Protein AF-A0A1G5T344-F1 (afdb_monomer)

Secondary structure (DSSP, 8-state):
-------------SHHHHHHHHHHHHHHHHHHHTT------PPP----EEESEEEEEEEETTEEEE---SSSB-EEE-TT--EE-PPSEEE-S----GGGTTSTT-STTTTHHHHHHHHHHHHHHHHT-TTTTSS-HHHHHHHHHHHHHHHHHTTSS---HHHHHHHHHHHTSHHHHHHHSPPP-TTTTPPP-HHHHHHHTTTS-EEEEEETTS-----

Radius of gyration: 28.8 Å; Cα contacts (8 Å, |Δi|>4): 297; chains: 1; bounding box: 73×103×42 Å

pLDDT: mean 79.26, std 18.64, range [38.25, 97.81]

Mean predicted aligned error: 12.67 Å

Solvent-accessible surface area (backbone atoms only — not comparable to full-atom values): 12855 Å² total; per-residue (Å²): 135,87,87,85,90,86,85,88,87,79,94,86,76,78,75,72,53,61,64,53,52,56,56,54,53,55,57,55,56,59,60,62,62,72,70,66,62,86,75,71,75,54,70,71,60,91,24,41,48,75,38,32,24,51,36,39,36,72,75,51,90,74,32,29,35,41,44,56,42,94,88,41,38,38,32,41,31,45,80,85,70,50,76,46,66,57,69,53,29,69,44,58,52,34,94,55,58,74,91,49,41,85,42,84,68,36,42,40,60,57,50,44,71,27,28,51,52,36,52,38,52,44,45,31,41,39,59,65,39,90,72,30,84,78,55,50,74,68,48,44,24,50,48,31,35,28,40,45,24,29,37,31,74,68,39,71,36,78,85,50,36,62,47,44,50,51,53,30,52,56,51,64,32,73,68,42,48,52,59,50,75,35,74,71,48,101,74,55,81,49,64,62,62,61,72,63,57,55,69,54,52,83,84,49,74,72,73,45,78,47,58,56,87,53,92,56,80,74,126

Sequence (219 aa):
MTKCQSPRAPERGRQSDLARFLRRSVAVSLSAAALAGCATLAQPGPGGRLKGKLIVQWVGENRFAYLPDPKDPLTFVTTDNRAIIPQPMYTDGGSIPPILQPIPGFSPWGYGPAYIVHDWLFEQHRCGYPDADQISFDDSARILGEVIDTLMREGMVPQNPQARGLIEAGVRTSFARRLWDAAPTGTNCQTPAVAGLRKAAPEGPTVVQIDFSRPRRFR

Foldseek 3Di:
DDDDDDDDDDDDDDPPVVVVVVVVVVVVVVVVVVPPDPPPQQDQDPFWDWAFKWFWADDDDLKIKTDADPVGGIWTQGPVRDIQGAHIFMGSQDPAPPVCCVPQCRDSCLLRSLSSSLVSLLLCLQVVPPPNVVADLLNSLVNSLSSVSVCCVLQVHPDDSPSSVVSSVVCVDPVVVCSSPDHDDPRRPDGPPNVVRVVVPPDHDRPDMDGPVDRDNDD

Nearest PDB structures (foldseek):
  3t6j-assembly1_A  TM=3.300E-01  e=4.386E+00  Homo sapiens
  3n6r-assembly1_E  TM=3.262E-01  e=9.878E+00  Ruegeria pomeroyi

Structure (mmCIF, N/CA/C/O backbone):
data_AF-A0A1G5T344-F1
#
_entry.id   AF-A0A1G5T344-F1
#
loop_
_atom_site.group_PDB
_atom_site.id
_at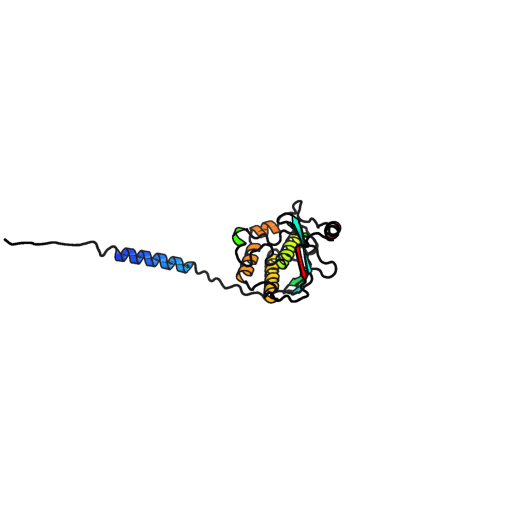om_site.type_symbol
_atom_site.label_atom_id
_atom_site.label_alt_id
_atom_site.label_comp_id
_atom_site.label_asym_id
_atom_site.label_entity_id
_atom_site.label_seq_id
_atom_site.pdbx_PDB_ins_code
_atom_site.Cartn_x
_atom_site.Cartn_y
_atom_site.Cartn_z
_atom_site.occupancy
_atom_site.B_iso_or_equiv
_atom_site.auth_seq_id
_atom_site.auth_comp_id
_atom_site.auth_asym_id
_atom_site.auth_atom_id
_atom_site.pdbx_PDB_model_num
ATOM 1 N N . MET A 1 1 ? -44.382 88.655 20.426 1.00 38.25 1 MET A N 1
ATOM 2 C CA . MET A 1 1 ? -45.045 87.509 21.082 1.00 38.25 1 MET A CA 1
ATOM 3 C C . MET A 1 1 ? -45.952 86.816 20.068 1.00 38.25 1 MET A C 1
ATOM 5 O O . MET A 1 1 ? -46.899 87.435 19.614 1.00 38.25 1 MET A O 1
ATOM 9 N N . THR A 1 2 ? -45.601 85.567 19.735 1.00 49.62 2 THR A N 1
ATOM 10 C CA . THR A 1 2 ? -46.456 84.434 19.298 1.00 49.62 2 THR A CA 1
ATOM 11 C C . THR A 1 2 ? -47.182 84.432 17.932 1.00 49.62 2 THR A C 1
ATOM 13 O O . THR A 1 2 ? -47.821 85.403 17.551 1.00 49.62 2 THR A O 1
ATOM 16 N N . LYS A 1 3 ? -47.179 83.220 17.325 1.00 39.94 3 LYS A N 1
ATOM 17 C CA . LYS A 1 3 ? -47.863 82.670 16.117 1.00 39.94 3 LYS A CA 1
ATOM 18 C C . LYS A 1 3 ? -47.141 82.868 14.769 1.00 39.94 3 LYS A C 1
ATOM 20 O O . LYS A 1 3 ? -46.623 83.939 14.518 1.00 39.94 3 LYS A O 1
ATOM 25 N N . CYS A 1 4 ? -47.051 81.900 13.845 1.00 38.44 4 CYS A N 1
ATOM 26 C CA . CYS A 1 4 ? -47.688 80.584 13.662 1.00 38.44 4 CYS A CA 1
ATOM 27 C C . CYS A 1 4 ? -46.797 79.689 12.763 1.00 38.44 4 CYS A C 1
ATOM 29 O O . CYS A 1 4 ? -46.176 80.186 11.829 1.00 38.44 4 CYS A O 1
ATOM 31 N N . GLN A 1 5 ? -46.792 78.373 13.002 1.00 56.91 5 GLN A N 1
ATOM 32 C CA . GLN A 1 5 ? -46.343 77.336 12.055 1.00 56.91 5 GLN A CA 1
ATOM 33 C C . GLN A 1 5 ? -47.520 76.835 11.201 1.00 56.91 5 GLN A C 1
ATOM 35 O O . GLN A 1 5 ? -48.621 76.719 11.736 1.00 56.91 5 GLN A O 1
ATOM 40 N N . SER A 1 6 ? -47.261 76.457 9.938 1.00 55.94 6 SER A N 1
ATOM 41 C CA . SER A 1 6 ? -47.919 75.370 9.164 1.00 55.94 6 SER A CA 1
ATOM 42 C C . SER A 1 6 ? -47.292 75.272 7.748 1.00 55.94 6 SER A C 1
ATOM 44 O O . SER A 1 6 ? -46.780 76.293 7.292 1.00 55.94 6 SER A O 1
ATOM 46 N N . PRO A 1 7 ? -47.425 74.186 6.950 1.00 51.88 7 PRO A N 1
ATOM 47 C CA . PRO A 1 7 ? -47.303 72.744 7.218 1.00 51.88 7 PRO A CA 1
ATOM 48 C C . PRO A 1 7 ? -46.310 72.024 6.257 1.00 51.88 7 PRO A C 1
ATOM 50 O O . PRO A 1 7 ? -45.898 72.551 5.226 1.00 51.88 7 PRO A O 1
ATOM 53 N N . ARG A 1 8 ? -45.961 70.767 6.581 1.00 56.34 8 ARG A N 1
ATOM 54 C CA . ARG A 1 8 ? -45.285 69.791 5.692 1.00 56.34 8 ARG A CA 1
ATOM 55 C C . ARG A 1 8 ? -46.274 69.081 4.754 1.00 56.34 8 ARG A C 1
ATOM 57 O O . ARG A 1 8 ? -47.398 68.816 5.165 1.00 56.34 8 ARG A O 1
ATOM 64 N N . ALA A 1 9 ? -45.772 68.597 3.611 1.00 51.44 9 ALA A N 1
ATOM 65 C CA . ALA A 1 9 ? -46.174 67.338 2.954 1.00 51.44 9 ALA A CA 1
ATOM 66 C C . ALA A 1 9 ? -45.057 66.859 1.981 1.00 51.44 9 ALA A C 1
ATOM 68 O O . ALA A 1 9 ? -44.243 67.687 1.577 1.00 51.44 9 ALA A O 1
ATOM 69 N N . PRO A 1 10 ? -45.038 65.598 1.495 1.00 50.28 10 PRO A N 1
ATOM 70 C CA . PRO A 1 10 ? -44.996 64.341 2.251 1.00 50.28 10 PRO A CA 1
ATOM 71 C C . PRO A 1 10 ? -43.875 63.371 1.777 1.00 50.28 10 PRO A C 1
ATOM 73 O O . PRO A 1 10 ? -43.415 63.413 0.638 1.00 50.28 10 PRO A O 1
ATOM 76 N N . GLU A 1 11 ? -43.478 62.441 2.656 1.00 53.94 11 GLU A N 1
ATOM 77 C CA . GLU A 1 11 ? -42.574 61.312 2.375 1.00 53.94 11 GLU A CA 1
ATOM 78 C C . GLU A 1 11 ? -43.181 60.324 1.361 1.00 53.94 11 GLU A C 1
ATOM 80 O O . GLU A 1 11 ? -44.193 59.675 1.626 1.00 53.94 11 GLU A O 1
ATOM 85 N N . ARG A 1 12 ? -42.512 60.140 0.218 1.00 50.09 12 ARG A N 1
ATOM 86 C CA . ARG A 1 12 ? -42.819 59.115 -0.791 1.00 50.09 12 ARG A CA 1
ATOM 87 C C . ARG A 1 12 ? -41.534 58.368 -1.163 1.00 50.09 12 ARG A C 1
ATOM 89 O O . ARG A 1 12 ? -41.016 58.532 -2.257 1.00 50.09 12 ARG A O 1
ATOM 96 N N . GLY A 1 13 ? -40.973 57.599 -0.226 1.00 50.88 13 GLY A N 1
ATOM 97 C CA . GLY A 1 13 ? -39.694 56.903 -0.462 1.00 50.88 13 GLY A CA 1
ATOM 98 C C . GLY A 1 13 ? -39.529 55.522 0.173 1.00 50.88 13 GLY A C 1
ATOM 99 O O . GLY A 1 13 ? -38.625 54.796 -0.210 1.00 50.88 13 GLY A O 1
ATOM 100 N N . ARG A 1 14 ? -40.383 55.113 1.121 1.00 51.75 14 ARG A N 1
ATOM 101 C CA . ARG A 1 14 ? -40.045 53.992 2.022 1.00 51.75 14 ARG A CA 1
ATOM 102 C C . ARG A 1 14 ? -40.572 52.610 1.618 1.00 51.75 14 ARG A C 1
ATOM 104 O O . ARG A 1 14 ? -40.142 51.613 2.188 1.00 51.75 14 ARG A O 1
ATOM 111 N N . GLN A 1 15 ? -41.498 52.521 0.660 1.00 49.06 15 GLN A N 1
ATOM 112 C CA . GLN A 1 15 ? -42.166 51.249 0.329 1.00 49.06 15 GLN A CA 1
ATOM 113 C C . GLN A 1 15 ? -41.445 50.403 -0.741 1.00 49.06 15 GLN A C 1
ATOM 115 O O . GLN A 1 15 ? -41.650 49.194 -0.793 1.00 49.06 15 GLN A O 1
ATOM 120 N N . SER A 1 16 ? -40.576 50.985 -1.574 1.00 54.84 16 SER A N 1
ATOM 121 C CA . SER A 1 16 ? -39.947 50.289 -2.715 1.00 54.84 16 SER A CA 1
ATOM 122 C C . SER A 1 16 ? -38.682 49.493 -2.366 1.00 54.84 16 SER A C 1
ATOM 124 O O . SER A 1 16 ? -38.221 48.674 -3.171 1.00 54.84 16 SER A O 1
ATOM 126 N N . ASP A 1 17 ? -38.121 49.699 -1.175 1.00 54.91 17 ASP A N 1
ATOM 127 C CA . ASP A 1 17 ? -36.848 49.085 -0.788 1.00 54.91 17 ASP A CA 1
ATOM 128 C C . ASP A 1 17 ? -37.040 47.761 -0.045 1.00 54.91 17 ASP A C 1
ATOM 130 O O . ASP A 1 17 ? -36.351 46.786 -0.347 1.00 54.91 17 ASP A O 1
ATOM 134 N N . LEU A 1 18 ? -38.059 47.650 0.811 1.00 54.75 18 LEU A N 1
ATOM 135 C CA . LEU A 1 18 ? -38.388 46.410 1.531 1.00 54.75 18 LEU A CA 1
ATOM 136 C C . LEU A 1 18 ? -38.674 45.228 0.587 1.00 54.75 18 LEU A C 1
ATOM 138 O O . LEU A 1 18 ? -38.164 44.127 0.797 1.00 54.75 18 LEU A O 1
ATOM 142 N N . ALA A 1 19 ? -39.411 45.459 -0.503 1.00 50.59 19 ALA A N 1
ATOM 143 C CA . ALA A 1 19 ? -39.720 44.421 -1.490 1.00 50.59 19 ALA A CA 1
ATOM 144 C C . ALA A 1 19 ? -38.486 43.959 -2.295 1.00 50.59 19 ALA A C 1
ATOM 146 O O . ALA A 1 19 ? -38.407 42.799 -2.708 1.00 50.59 19 ALA A O 1
ATOM 147 N N . ARG A 1 20 ? -37.497 44.843 -2.498 1.00 52.97 20 ARG A N 1
ATOM 148 C CA . ARG A 1 20 ? -36.225 44.513 -3.166 1.00 52.97 20 ARG A CA 1
ATOM 149 C C . ARG A 1 20 ? -35.271 43.751 -2.249 1.00 52.97 20 ARG A C 1
ATOM 151 O O . ARG A 1 20 ? -34.606 42.829 -2.720 1.00 52.97 20 ARG A O 1
ATOM 158 N N . PHE A 1 21 ? -35.240 44.086 -0.958 1.00 51.59 21 PHE A N 1
ATOM 159 C CA . PHE A 1 21 ? -34.454 43.351 0.035 1.00 51.59 21 PHE A CA 1
ATOM 160 C C . PHE A 1 21 ? -34.981 41.925 0.237 1.00 51.59 21 PHE A C 1
ATOM 162 O O . PHE A 1 21 ? -34.201 40.979 0.167 1.00 51.59 21 PHE A O 1
ATOM 169 N N . LEU A 1 22 ? -36.300 41.743 0.363 1.00 50.41 22 LEU A N 1
ATOM 170 C CA . LEU A 1 22 ? -36.907 40.416 0.536 1.00 50.41 22 LEU A CA 1
ATOM 171 C C . LEU A 1 22 ? -36.661 39.479 -0.662 1.00 50.41 22 LEU A C 1
ATOM 173 O O . LEU A 1 22 ? -36.360 38.303 -0.468 1.00 50.41 22 LEU A O 1
ATOM 177 N N . ARG A 1 23 ? -36.705 39.989 -1.903 1.00 49.50 23 ARG A N 1
ATOM 178 C CA . ARG A 1 23 ? -36.426 39.185 -3.112 1.00 49.50 23 ARG A CA 1
ATOM 179 C C . ARG A 1 23 ? -34.960 38.760 -3.241 1.00 49.50 23 ARG A C 1
ATOM 181 O O . ARG A 1 23 ? -34.693 37.670 -3.739 1.00 49.50 23 ARG A O 1
ATOM 188 N N . ARG A 1 24 ? -34.012 39.592 -2.794 1.00 49.59 24 ARG A N 1
ATOM 189 C CA . ARG A 1 24 ? -32.579 39.248 -2.798 1.00 49.59 24 ARG A CA 1
ATOM 190 C C . ARG A 1 24 ? -32.231 38.221 -1.721 1.00 49.59 24 ARG A C 1
ATOM 192 O O . ARG A 1 24 ? -31.464 37.307 -2.002 1.00 49.59 24 ARG A O 1
ATOM 199 N N . SER A 1 25 ? -32.834 38.319 -0.537 1.00 48.19 25 SER A N 1
ATOM 200 C CA . SER A 1 25 ? -32.569 37.382 0.561 1.00 48.19 25 SER A CA 1
ATOM 201 C C . SER A 1 25 ? -33.043 35.956 0.258 1.00 48.19 25 SER A C 1
ATOM 203 O O . SER A 1 25 ? -32.322 35.006 0.542 1.00 48.19 25 SER A O 1
ATOM 205 N N . VAL A 1 26 ? -34.199 35.787 -0.396 1.00 51.72 26 VAL A N 1
ATOM 206 C CA . VAL A 1 26 ? -34.720 34.451 -0.754 1.00 51.72 26 VAL A CA 1
ATOM 207 C C . VAL A 1 26 ? -33.848 33.755 -1.811 1.00 51.72 26 VAL A C 1
ATOM 209 O O . VAL A 1 26 ? -33.613 32.552 -1.717 1.00 51.72 26 VAL A O 1
ATOM 212 N N . ALA A 1 27 ? -33.310 34.498 -2.783 1.00 50.06 27 ALA A N 1
ATOM 213 C CA . ALA A 1 27 ? -32.453 33.938 -3.834 1.00 50.06 27 ALA A CA 1
ATOM 214 C C . ALA A 1 27 ? -31.082 33.460 -3.309 1.00 50.06 27 ALA A C 1
ATOM 216 O O . ALA A 1 27 ? -30.546 32.455 -3.781 1.00 50.06 27 ALA A O 1
ATOM 217 N N . VAL A 1 28 ? -30.529 34.144 -2.301 1.00 52.66 28 VAL A N 1
ATOM 218 C CA . VAL A 1 28 ? -29.262 33.748 -1.662 1.00 52.66 28 VAL A CA 1
ATOM 219 C C . VAL A 1 28 ? -29.453 32.505 -0.785 1.00 52.66 28 VAL A C 1
ATOM 221 O O . VAL A 1 28 ? -28.625 31.597 -0.827 1.00 52.66 28 VAL A O 1
ATOM 224 N N . SER A 1 29 ? -30.571 32.398 -0.060 1.00 51.12 29 SER A N 1
ATOM 225 C CA . SER A 1 29 ? -30.859 31.223 0.774 1.00 51.12 29 SER A CA 1
ATOM 226 C C . SER A 1 29 ? -31.135 29.949 -0.037 1.00 51.12 29 SER A C 1
ATOM 228 O O . SER A 1 29 ? -30.737 28.869 0.391 1.00 51.12 29 SER A O 1
ATOM 230 N N . LEU A 1 30 ? -31.746 30.053 -1.224 1.00 47.47 30 LEU A N 1
ATOM 231 C CA . LEU A 1 30 ? -31.989 28.885 -2.085 1.00 47.47 30 LEU A CA 1
ATOM 232 C C . LEU A 1 30 ? -30.704 28.319 -2.717 1.00 47.47 30 LEU A C 1
ATOM 234 O O . LEU A 1 30 ? -30.618 27.120 -2.962 1.00 47.47 30 LEU A O 1
ATOM 238 N N . SER A 1 31 ? -29.692 29.161 -2.942 1.00 51.94 31 SER A N 1
ATOM 239 C CA . SER A 1 31 ? -28.422 28.740 -3.555 1.00 51.94 31 SER A CA 1
ATOM 240 C C . SER A 1 31 ? -27.502 28.014 -2.563 1.00 51.94 31 SER A C 1
ATOM 242 O O . SER A 1 31 ? -26.750 27.126 -2.955 1.00 51.94 31 SER A O 1
ATOM 244 N N . ALA A 1 32 ? -27.590 28.334 -1.267 1.00 52.34 32 ALA A N 1
ATOM 245 C CA . ALA A 1 32 ? -26.808 27.665 -0.224 1.00 52.34 32 ALA A CA 1
ATOM 246 C C . ALA A 1 32 ? -27.314 26.244 0.096 1.00 52.34 32 ALA A C 1
ATOM 248 O O . ALA A 1 32 ? -26.524 25.377 0.461 1.00 52.34 32 ALA A O 1
ATOM 249 N N . ALA A 1 33 ? -28.612 25.973 -0.087 1.00 53.66 33 ALA A N 1
ATOM 250 C CA . ALA A 1 33 ? -29.192 24.652 0.163 1.00 53.66 33 ALA A CA 1
ATOM 251 C C . ALA A 1 33 ? -28.842 23.610 -0.920 1.00 53.66 33 ALA A C 1
ATOM 253 O O . ALA A 1 33 ? -28.865 22.414 -0.645 1.00 53.66 33 ALA A O 1
ATOM 254 N N . ALA A 1 34 ? -28.471 24.041 -2.132 1.00 51.66 34 ALA A N 1
ATOM 255 C CA . ALA A 1 34 ? -28.134 23.140 -3.240 1.00 51.66 34 ALA A CA 1
ATOM 256 C C . ALA A 1 34 ? -26.722 22.521 -3.140 1.00 51.66 34 ALA A C 1
ATOM 258 O O . ALA A 1 34 ? -26.413 21.581 -3.867 1.00 51.66 34 ALA A O 1
ATOM 259 N N . LEU A 1 35 ? -25.870 23.020 -2.235 1.00 53.09 35 LEU A N 1
ATOM 260 C CA . LEU A 1 35 ? -24.534 22.470 -1.961 1.00 53.09 35 LEU A CA 1
ATOM 261 C C . LEU A 1 35 ? -24.511 21.484 -0.784 1.00 53.09 35 LEU A C 1
ATOM 263 O O . LEU A 1 35 ? -23.460 20.918 -0.487 1.00 53.09 35 LEU A O 1
ATOM 267 N N . ALA A 1 36 ? -25.659 21.214 -0.155 1.00 52.38 36 ALA A N 1
ATOM 268 C CA . ALA A 1 36 ? -25.826 20.062 0.725 1.00 52.38 36 ALA A CA 1
ATOM 269 C C . ALA A 1 36 ? -25.929 18.784 -0.129 1.00 52.38 36 ALA A C 1
ATOM 271 O O . ALA A 1 36 ? -26.954 18.105 -0.160 1.00 52.38 36 ALA A O 1
ATOM 272 N N . GLY A 1 37 ? -24.864 18.478 -0.876 1.00 53.34 37 GLY A N 1
ATOM 273 C CA . GLY A 1 37 ? -24.693 17.164 -1.474 1.00 53.34 37 GLY A CA 1
ATOM 274 C C . GLY A 1 37 ? -24.830 16.126 -0.367 1.00 53.34 37 GLY A C 1
ATOM 275 O O . GLY A 1 37 ? -24.298 16.315 0.728 1.00 53.34 37 GLY A O 1
ATOM 276 N N . CYS A 1 38 ? -25.581 15.059 -0.631 1.00 51.38 38 CYS A N 1
ATOM 277 C CA . CYS A 1 38 ? -25.686 13.916 0.263 1.00 51.38 38 CYS A CA 1
ATOM 278 C C . CYS A 1 38 ? -24.290 13.308 0.438 1.00 51.38 38 CYS A C 1
ATOM 280 O O . CYS A 1 38 ? -23.897 12.404 -0.292 1.00 51.38 38 CYS A O 1
ATOM 282 N N . ALA A 1 39 ? -23.515 13.828 1.386 1.00 52.25 39 ALA A N 1
ATOM 283 C CA . ALA A 1 39 ? -22.311 13.187 1.863 1.00 52.25 39 ALA A CA 1
ATOM 284 C C . ALA A 1 39 ? -22.782 11.993 2.692 1.00 52.25 39 ALA A C 1
ATOM 286 O O . ALA A 1 39 ? -22.954 12.084 3.906 1.00 52.25 39 ALA A O 1
ATOM 287 N N . THR A 1 40 ? -23.075 10.877 2.023 1.00 58.22 40 THR A N 1
ATOM 288 C CA . THR A 1 40 ? -23.194 9.594 2.708 1.00 58.22 40 THR A CA 1
ATOM 289 C C . THR A 1 40 ? -21.885 9.391 3.449 1.00 58.22 40 THR A C 1
ATOM 291 O O . THR A 1 40 ? -20.830 9.284 2.822 1.00 58.22 40 THR A O 1
ATOM 294 N N . LEU A 1 41 ? -21.946 9.414 4.781 1.00 56.69 41 LEU A N 1
ATOM 295 C CA . LEU A 1 41 ? -20.803 9.086 5.618 1.00 56.69 41 LEU A CA 1
ATOM 296 C C . LEU A 1 41 ? -20.313 7.715 5.166 1.00 56.69 41 LEU A C 1
ATOM 298 O O . LEU A 1 41 ? -21.049 6.734 5.297 1.00 56.69 41 LEU A O 1
ATOM 302 N N . ALA A 1 42 ? -19.104 7.666 4.601 1.00 63.59 42 ALA A N 1
ATOM 303 C CA . ALA A 1 42 ? -18.465 6.404 4.274 1.00 63.59 42 ALA A CA 1
ATOM 304 C C . ALA A 1 42 ? -18.545 5.518 5.524 1.00 63.59 42 ALA A C 1
ATOM 306 O O . ALA A 1 42 ? -18.306 5.983 6.639 1.00 63.59 42 ALA A O 1
ATOM 307 N N . GLN A 1 43 ? -18.988 4.279 5.360 1.00 63.62 43 GLN A N 1
ATOM 308 C CA . GLN A 1 43 ? -18.918 3.289 6.424 1.00 63.62 43 GLN A CA 1
ATOM 309 C C . GLN A 1 43 ? -17.674 2.442 6.167 1.00 63.62 43 GLN A C 1
ATOM 311 O O . GLN A 1 43 ? -17.392 2.156 4.999 1.00 63.62 43 GLN A O 1
ATOM 316 N N . PRO A 1 44 ? -16.919 2.058 7.211 1.00 70.31 44 PRO A N 1
ATOM 317 C CA . PRO A 1 44 ? -15.828 1.109 7.053 1.00 70.31 44 PRO A CA 1
ATOM 318 C C . PRO A 1 44 ? -16.335 -0.173 6.387 1.00 70.31 44 PRO A C 1
ATOM 320 O O . PRO A 1 44 ? -17.365 -0.722 6.788 1.00 70.31 44 PRO A O 1
ATOM 323 N N . GLY A 1 45 ? -15.627 -0.636 5.359 1.00 80.69 45 GLY A N 1
ATOM 324 C CA . GLY A 1 45 ? -15.901 -1.923 4.731 1.00 80.69 45 GLY A CA 1
ATOM 325 C C . GLY A 1 45 ? -15.556 -3.102 5.653 1.00 80.69 45 GLY A C 1
ATOM 326 O O . GLY A 1 45 ? -14.980 -2.917 6.727 1.00 80.69 45 GLY A O 1
ATOM 327 N N . PRO A 1 46 ? -15.862 -4.347 5.241 1.00 85.81 46 PRO A N 1
ATOM 328 C CA . PRO A 1 46 ? -15.531 -5.539 6.030 1.00 85.81 46 PRO A CA 1
ATOM 329 C C . PRO A 1 46 ? -14.018 -5.713 6.268 1.00 85.81 46 PRO A C 1
ATOM 331 O O . PRO A 1 46 ? -13.623 -6.368 7.236 1.00 85.81 46 PRO A O 1
ATOM 334 N N . GLY A 1 47 ? -13.178 -5.107 5.420 1.00 90.88 47 GLY A N 1
ATOM 335 C CA . GLY A 1 47 ? -11.728 -5.281 5.433 1.00 90.88 47 GLY A CA 1
ATOM 336 C C . GLY A 1 47 ? -11.298 -6.710 5.079 1.00 90.88 47 GLY A C 1
ATOM 337 O O . GLY A 1 47 ? -12.111 -7.625 4.961 1.00 90.88 47 GLY A O 1
ATOM 338 N N . GLY A 1 48 ? -9.996 -6.900 4.903 1.00 95.06 48 GLY A N 1
ATOM 339 C CA . GLY A 1 48 ? -9.371 -8.199 4.686 1.00 95.06 48 GLY A CA 1
ATOM 340 C C . GLY A 1 48 ? -8.734 -8.758 5.960 1.00 95.06 48 GLY A C 1
ATOM 341 O O . GLY A 1 48 ? -9.238 -8.588 7.074 1.00 95.06 48 GLY A O 1
ATOM 342 N N . ARG A 1 49 ? -7.602 -9.445 5.793 1.00 96.19 49 ARG A N 1
ATOM 343 C CA . ARG A 1 49 ? -6.748 -9.942 6.881 1.00 96.19 49 ARG A CA 1
ATOM 344 C C . ARG A 1 49 ? -5.318 -9.484 6.659 1.00 96.19 49 ARG A C 1
ATOM 346 O O . ARG A 1 49 ? -4.745 -9.768 5.608 1.00 96.19 49 ARG A O 1
ATOM 353 N N . LEU A 1 50 ? -4.736 -8.831 7.655 1.00 95.62 50 LEU A N 1
ATOM 354 C CA . LEU A 1 50 ? -3.350 -8.384 7.629 1.00 95.62 50 LEU A CA 1
ATOM 355 C C . LEU A 1 50 ? -2.511 -9.259 8.568 1.00 95.62 50 LEU A C 1
ATOM 357 O O . LEU A 1 50 ? -2.943 -9.583 9.670 1.00 95.62 50 LEU A O 1
ATOM 361 N N . LYS A 1 51 ? -1.324 -9.680 8.130 1.00 94.94 51 LYS A N 1
ATOM 362 C CA . LYS A 1 51 ? -0.388 -10.458 8.956 1.00 94.94 51 LYS A CA 1
ATOM 363 C C . LYS A 1 51 ? 1.066 -10.142 8.618 1.00 94.94 51 LYS A C 1
ATOM 365 O O . LYS A 1 51 ? 1.355 -9.521 7.594 1.00 94.94 51 LYS A O 1
ATOM 370 N N . GLY A 1 52 ? 1.966 -10.637 9.459 1.00 92.94 52 GLY A N 1
ATOM 371 C CA . GLY A 1 52 ? 3.408 -10.543 9.277 1.00 92.94 52 GLY A CA 1
ATOM 372 C C . GLY A 1 52 ? 4.010 -9.285 9.877 1.00 92.94 52 GLY A C 1
ATOM 373 O O . GLY A 1 52 ? 3.479 -8.717 10.836 1.00 92.94 52 GLY A O 1
ATOM 374 N N . LYS A 1 53 ? 5.130 -8.839 9.307 1.00 90.88 53 LYS A N 1
ATOM 375 C CA . LYS A 1 53 ? 5.841 -7.645 9.762 1.00 90.88 53 LYS A CA 1
ATOM 376 C C . LYS A 1 53 ? 6.024 -6.626 8.655 1.00 90.88 53 LYS A C 1
ATOM 378 O O . LYS A 1 53 ? 6.419 -6.949 7.534 1.00 90.88 53 LYS A O 1
ATOM 383 N N . LEU A 1 54 ? 5.807 -5.368 9.020 1.00 90.56 54 LEU A N 1
ATOM 384 C CA . LEU A 1 54 ? 6.215 -4.221 8.227 1.00 90.56 54 LEU A CA 1
ATOM 385 C C . LEU A 1 54 ? 7.587 -3.758 8.718 1.00 90.56 54 LEU A C 1
ATOM 387 O O . LEU A 1 54 ? 7.709 -3.333 9.868 1.00 90.56 54 LEU A O 1
ATOM 391 N N . ILE A 1 55 ? 8.593 -3.823 7.846 1.00 90.50 55 ILE A N 1
ATOM 392 C CA . ILE A 1 55 ? 9.933 -3.285 8.098 1.00 90.50 55 ILE A CA 1
ATOM 393 C C . ILE A 1 55 ? 10.236 -2.272 7.002 1.00 90.50 55 ILE A C 1
ATOM 395 O O . ILE A 1 55 ? 10.221 -2.599 5.812 1.00 90.50 55 ILE A O 1
ATOM 399 N N . VAL A 1 56 ? 10.507 -1.041 7.421 1.00 89.81 56 VAL A N 1
ATOM 400 C CA . VAL A 1 56 ? 10.844 0.063 6.526 1.00 89.81 56 VAL A CA 1
ATOM 401 C C . VAL A 1 56 ? 12.140 0.707 6.999 1.00 89.81 56 VAL A C 1
ATOM 403 O O . VAL A 1 56 ? 12.300 1.030 8.179 1.00 89.81 56 VAL A O 1
ATOM 406 N N . GLN A 1 57 ? 13.065 0.903 6.065 1.00 87.94 57 GLN A N 1
ATOM 407 C CA . GLN A 1 57 ? 14.343 1.556 6.305 1.00 87.94 57 GLN A CA 1
ATOM 408 C C . GLN A 1 57 ? 14.388 2.895 5.577 1.00 87.94 57 GLN A C 1
ATOM 410 O O . GLN A 1 57 ? 14.121 2.970 4.381 1.00 87.94 57 GLN A O 1
ATOM 415 N N . TRP A 1 58 ? 14.744 3.957 6.293 1.00 86.25 58 TRP A N 1
ATOM 416 C CA . TRP A 1 58 ? 14.973 5.265 5.687 1.00 86.25 58 TRP A CA 1
ATOM 417 C C . TRP A 1 58 ? 16.272 5.247 4.880 1.00 86.25 58 TRP A C 1
ATOM 419 O O . TRP A 1 58 ? 17.303 4.783 5.369 1.00 86.25 58 TRP A O 1
ATOM 429 N N . VAL A 1 59 ? 16.211 5.726 3.637 1.00 85.06 59 VAL A N 1
ATOM 430 C CA . VAL A 1 59 ? 17.362 5.781 2.718 1.00 85.06 59 VAL A CA 1
ATOM 431 C C . VAL A 1 59 ? 17.573 7.175 2.116 1.00 85.06 59 VAL A C 1
ATOM 433 O O . VAL A 1 59 ? 18.503 7.371 1.337 1.00 85.06 59 VAL A O 1
ATOM 436 N N . GLY A 1 60 ? 16.720 8.143 2.459 1.00 82.25 60 GLY A N 1
ATOM 437 C CA . GLY A 1 60 ? 16.810 9.533 2.021 1.00 82.25 60 GLY A CA 1
ATOM 438 C C . GLY A 1 60 ? 15.541 10.322 2.345 1.00 82.25 60 GLY A C 1
ATOM 439 O O . GLY A 1 60 ? 14.547 9.769 2.812 1.00 82.25 60 GLY A O 1
ATOM 440 N N . GLU A 1 61 ? 15.562 11.631 2.098 1.00 83.19 61 GLU A N 1
ATOM 441 C CA . GLU A 1 61 ? 14.389 12.496 2.272 1.00 83.19 61 GLU A CA 1
ATOM 442 C C . GLU A 1 61 ? 13.190 11.962 1.471 1.00 83.19 61 GLU A C 1
ATOM 444 O O . GLU A 1 61 ? 13.287 11.771 0.261 1.00 83.19 61 GLU A O 1
ATOM 449 N N . ASN A 1 62 ? 12.079 11.677 2.164 1.00 82.69 62 ASN A N 1
ATOM 450 C CA . ASN A 1 62 ? 10.876 11.044 1.605 1.00 82.69 62 ASN A CA 1
ATOM 451 C C . ASN A 1 62 ? 11.154 9.763 0.797 1.00 82.69 62 ASN A C 1
ATOM 453 O O . ASN A 1 62 ? 10.393 9.415 -0.099 1.00 82.69 62 ASN A O 1
ATOM 457 N N . ARG A 1 63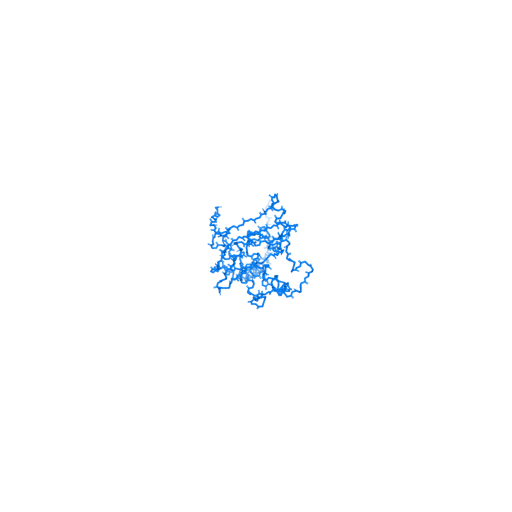 ? 12.248 9.055 1.104 1.00 86.31 63 ARG A N 1
ATOM 458 C CA . ARG A 1 63 ? 12.647 7.840 0.400 1.00 86.31 63 ARG A CA 1
ATOM 459 C C . ARG A 1 63 ? 12.973 6.737 1.387 1.00 86.31 63 ARG A C 1
ATOM 461 O O . ARG A 1 63 ? 13.871 6.847 2.225 1.00 86.31 63 ARG A O 1
ATOM 468 N N . PHE A 1 64 ? 12.267 5.631 1.230 1.00 90.62 64 PHE A N 1
ATOM 469 C CA . PHE A 1 64 ? 12.362 4.478 2.099 1.00 90.62 64 PHE A CA 1
ATOM 470 C C . PHE A 1 64 ? 12.518 3.202 1.277 1.00 90.62 64 PHE A C 1
ATOM 472 O O . PHE A 1 64 ? 12.129 3.140 0.113 1.00 90.62 64 PHE A O 1
ATOM 479 N N . ALA A 1 65 ? 13.106 2.183 1.889 1.00 91.44 65 ALA A N 1
ATOM 480 C CA . ALA A 1 65 ? 13.128 0.826 1.374 1.00 91.44 65 ALA A CA 1
ATOM 481 C C . ALA A 1 65 ? 12.205 -0.038 2.238 1.00 91.44 65 ALA A C 1
ATOM 483 O O . ALA A 1 65 ? 12.412 -0.148 3.451 1.00 91.44 65 ALA A O 1
ATOM 484 N N . TYR A 1 66 ? 11.207 -0.662 1.619 1.00 92.69 66 TYR A N 1
ATOM 485 C CA . TYR A 1 66 ? 10.460 -1.746 2.242 1.00 92.69 66 TYR A CA 1
ATOM 486 C C . TYR A 1 66 ? 11.264 -3.041 2.129 1.00 92.69 66 TYR A C 1
ATOM 488 O O . TYR A 1 66 ? 11.749 -3.398 1.052 1.00 92.69 66 TYR A O 1
ATOM 496 N N . LEU A 1 67 ? 11.413 -3.742 3.253 1.00 92.25 67 LEU A N 1
ATOM 497 C CA . LEU A 1 67 ? 12.182 -4.978 3.345 1.00 92.25 67 LEU A CA 1
ATOM 498 C C . LEU A 1 67 ? 11.305 -6.069 3.977 1.00 92.25 67 LEU A C 1
ATOM 500 O O . LEU A 1 67 ? 11.082 -6.027 5.184 1.00 92.25 67 LEU A O 1
ATOM 504 N N . PRO A 1 68 ? 10.820 -7.073 3.228 1.00 91.81 68 PRO A N 1
ATOM 505 C CA . PRO A 1 68 ? 10.051 -8.156 3.827 1.00 91.81 68 PRO A CA 1
ATOM 506 C C . PRO A 1 68 ? 10.891 -8.917 4.866 1.00 91.81 68 PRO A C 1
ATOM 508 O O . PRO A 1 68 ? 12.074 -9.226 4.650 1.00 91.81 68 PRO A O 1
ATOM 511 N N . ASP A 1 69 ? 10.274 -9.229 6.010 1.00 89.81 69 ASP A N 1
ATOM 512 C CA . ASP A 1 69 ? 10.850 -10.182 6.959 1.00 89.81 69 ASP A CA 1
ATOM 513 C C . ASP A 1 69 ? 10.962 -11.549 6.252 1.00 89.81 69 ASP A C 1
ATOM 515 O O . ASP A 1 69 ? 9.998 -12.000 5.634 1.00 89.81 69 ASP A O 1
ATOM 519 N N . PRO A 1 70 ? 12.128 -12.219 6.301 1.00 87.31 70 PRO A N 1
ATOM 520 C CA . PRO A 1 70 ? 12.353 -13.453 5.551 1.00 87.31 70 PRO A CA 1
ATOM 521 C C . PRO A 1 70 ? 11.543 -14.649 6.073 1.00 87.31 70 PRO A C 1
ATOM 523 O O . PRO A 1 70 ? 11.466 -15.666 5.390 1.00 87.31 70 PRO A O 1
ATOM 526 N N . LYS A 1 71 ? 10.999 -14.567 7.291 1.00 90.12 71 LYS A N 1
ATOM 527 C CA . LYS A 1 71 ? 10.210 -15.625 7.936 1.00 90.12 71 LYS A CA 1
ATOM 528 C C . LYS A 1 71 ? 8.745 -15.236 8.108 1.00 90.12 71 LYS A C 1
ATOM 530 O O . LYS A 1 71 ? 7.902 -16.124 8.163 1.00 90.12 71 LYS A O 1
ATOM 535 N N . ASP A 1 72 ? 8.459 -13.943 8.221 1.00 92.19 72 ASP A N 1
ATOM 536 C CA . ASP A 1 72 ? 7.128 -13.428 8.545 1.00 92.19 72 ASP A CA 1
ATOM 537 C C . ASP A 1 72 ? 6.778 -12.167 7.724 1.00 92.19 72 ASP A C 1
ATOM 539 O O . ASP A 1 72 ? 6.608 -11.076 8.283 1.00 92.19 72 ASP A O 1
ATOM 543 N N . PRO A 1 73 ? 6.749 -12.266 6.378 1.00 95.00 73 PRO A N 1
ATOM 544 C CA . PRO A 1 73 ? 6.567 -11.112 5.505 1.00 95.00 73 PRO A CA 1
ATOM 545 C C . PRO A 1 73 ? 5.171 -10.507 5.661 1.00 95.00 73 PRO A C 1
ATOM 547 O O . PRO A 1 73 ? 4.190 -11.221 5.896 1.00 95.00 73 PRO A O 1
ATOM 550 N N . LEU A 1 74 ? 5.071 -9.189 5.460 1.00 96.31 74 LEU A N 1
ATOM 551 C CA . LEU A 1 74 ? 3.780 -8.511 5.342 1.00 96.31 74 LEU A CA 1
ATOM 552 C C . LEU A 1 74 ? 2.928 -9.236 4.300 1.00 96.31 74 LEU A C 1
ATOM 554 O O . LEU A 1 74 ? 3.337 -9.406 3.155 1.00 96.31 74 LEU A O 1
ATOM 558 N N . THR A 1 75 ? 1.743 -9.667 4.706 1.00 97.38 75 THR A N 1
ATOM 559 C CA . THR A 1 75 ? 0.782 -10.295 3.806 1.00 97.38 75 THR A CA 1
ATOM 560 C C . THR A 1 75 ? -0.581 -9.690 4.056 1.00 97.38 75 THR A C 1
ATOM 562 O O . THR A 1 75 ? -1.057 -9.674 5.194 1.00 97.38 75 THR A O 1
ATOM 565 N N . PHE A 1 76 ? -1.228 -9.256 2.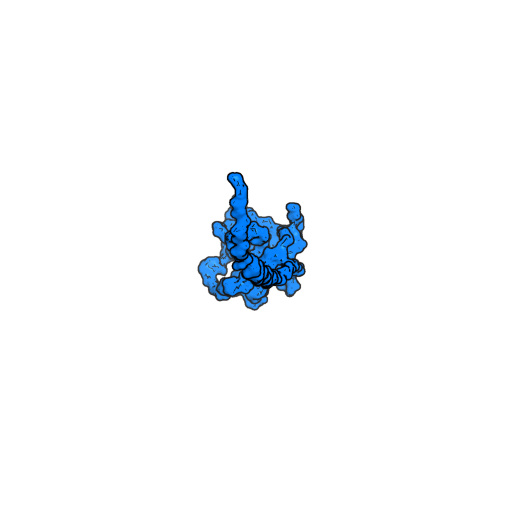983 1.00 97.81 76 PHE A N 1
ATOM 566 C CA . PHE A 1 76 ? -2.633 -8.896 3.009 1.00 97.81 76 PHE A CA 1
ATOM 567 C C . PHE A 1 76 ? -3.447 -9.952 2.270 1.00 97.81 76 PHE A C 1
ATOM 569 O O . PHE A 1 76 ? -3.086 -10.354 1.167 1.00 97.81 76 PHE A O 1
ATOM 576 N N . VAL A 1 77 ? -4.535 -10.417 2.877 1.00 97.75 77 VAL A N 1
ATOM 577 C CA . VAL A 1 77 ? -5.529 -11.249 2.197 1.00 97.75 77 VAL A CA 1
ATOM 578 C C . VAL A 1 77 ? -6.804 -10.442 2.042 1.00 97.75 77 VAL A C 1
ATOM 580 O O . VAL A 1 77 ? -7.404 -10.046 3.041 1.00 97.75 77 VAL A O 1
ATOM 583 N N . THR A 1 78 ? -7.194 -10.202 0.799 1.00 96.12 78 THR A N 1
ATOM 584 C CA . THR A 1 78 ? -8.380 -9.430 0.423 1.00 96.12 78 THR A CA 1
ATOM 585 C C . THR A 1 78 ? -9.676 -10.135 0.827 1.00 96.12 78 THR A C 1
ATOM 587 O O . THR A 1 78 ? -9.694 -11.324 1.168 1.00 96.12 78 THR A O 1
ATOM 590 N N . THR A 1 79 ? -10.791 -9.409 0.745 1.00 94.44 79 THR A N 1
ATOM 591 C CA . THR A 1 79 ? -12.140 -9.962 0.970 1.00 94.44 79 THR A CA 1
ATOM 592 C C . THR A 1 79 ? -12.508 -11.091 -0.002 1.00 94.44 79 THR A C 1
ATOM 594 O O . THR A 1 79 ? -13.248 -12.002 0.366 1.00 94.44 79 THR A O 1
ATOM 597 N N . ASP A 1 80 ? -11.943 -11.078 -1.213 1.00 92.94 80 ASP A N 1
ATOM 598 C CA . ASP A 1 80 ? -12.093 -12.123 -2.234 1.00 92.94 80 ASP A CA 1
ATOM 599 C C . ASP A 1 80 ? -11.009 -13.219 -2.170 1.00 92.94 80 ASP A C 1
ATOM 601 O O . ASP A 1 80 ? -10.854 -14.005 -3.099 1.00 92.94 80 ASP A O 1
ATOM 605 N N . ASN A 1 81 ? -10.300 -13.322 -1.041 1.00 94.25 81 ASN A N 1
ATOM 606 C CA . ASN A 1 81 ? -9.294 -14.347 -0.733 1.00 94.25 81 ASN A CA 1
ATOM 607 C C . ASN A 1 81 ? -8.030 -14.348 -1.611 1.00 94.25 81 ASN A C 1
ATOM 609 O O . ASN A 1 81 ? -7.282 -15.330 -1.605 1.00 94.25 81 ASN A O 1
ATOM 613 N N . ARG A 1 82 ? -7.726 -13.248 -2.303 1.00 94.62 82 ARG A N 1
ATOM 614 C CA . ARG A 1 82 ? -6.426 -13.053 -2.957 1.00 94.62 82 ARG A CA 1
ATOM 615 C C . ARG A 1 82 ? -5.370 -12.693 -1.918 1.00 94.62 82 ARG A C 1
ATOM 617 O O . ARG A 1 82 ? -5.585 -11.825 -1.074 1.00 94.62 82 ARG A O 1
ATOM 624 N N . ALA A 1 83 ? -4.223 -13.364 -1.972 1.00 96.00 83 ALA A N 1
ATOM 625 C CA . ALA A 1 83 ? -3.089 -13.072 -1.104 1.00 96.00 83 ALA A CA 1
ATOM 626 C C . ALA A 1 83 ? -2.098 -12.155 -1.825 1.00 96.00 83 ALA A C 1
ATOM 628 O O . ALA A 1 83 ? -1.645 -12.466 -2.921 1.00 96.00 83 ALA A O 1
ATOM 629 N N . ILE A 1 84 ? -1.741 -11.048 -1.182 1.00 97.12 84 ILE A N 1
ATOM 630 C CA . ILE A 1 84 ? -0.789 -10.060 -1.683 1.00 97.12 84 ILE A CA 1
ATOM 631 C C . ILE A 1 84 ? 0.396 -10.036 -0.724 1.00 97.12 84 ILE A C 1
ATOM 633 O O . ILE A 1 84 ? 0.237 -9.761 0.469 1.00 97.12 84 ILE A O 1
ATOM 637 N N . ILE A 1 85 ? 1.577 -10.346 -1.256 1.00 96.75 85 ILE A N 1
ATOM 638 C CA . ILE A 1 85 ? 2.839 -10.388 -0.512 1.00 96.75 85 ILE A CA 1
ATOM 639 C C . ILE A 1 85 ? 3.819 -9.429 -1.197 1.00 96.75 85 ILE A C 1
ATOM 641 O O . ILE A 1 85 ? 4.476 -9.827 -2.166 1.00 96.75 85 ILE A O 1
ATOM 645 N N . PRO A 1 86 ? 3.916 -8.174 -0.722 1.00 96.00 86 PRO A N 1
ATOM 646 C CA . PRO A 1 86 ? 4.858 -7.204 -1.262 1.00 96.00 86 PRO A CA 1
ATOM 647 C C . PRO A 1 86 ? 6.300 -7.717 -1.252 1.00 96.00 86 PRO A C 1
ATOM 649 O O . PRO A 1 86 ? 6.735 -8.367 -0.296 1.00 96.00 86 PRO A O 1
ATOM 652 N N . GLN A 1 87 ? 7.050 -7.420 -2.313 1.00 94.38 87 GLN A N 1
ATOM 653 C CA . GLN A 1 87 ? 8.479 -7.736 -2.415 1.00 94.38 87 GLN A CA 1
ATOM 654 C C . GLN A 1 87 ? 9.327 -6.498 -2.083 1.00 94.38 87 GLN A C 1
ATOM 656 O O . GLN A 1 87 ? 8.773 -5.412 -1.906 1.00 94.38 87 GLN A O 1
ATOM 661 N N . PRO A 1 88 ? 10.662 -6.630 -1.927 1.00 92.81 88 PRO A N 1
ATOM 662 C CA . PRO A 1 88 ? 11.498 -5.485 -1.599 1.00 92.81 88 PRO A CA 1
ATOM 663 C C . PRO A 1 88 ? 11.382 -4.389 -2.663 1.00 92.81 88 PRO A C 1
ATOM 665 O O . PRO A 1 88 ? 11.589 -4.656 -3.846 1.00 92.81 88 PRO A O 1
ATOM 668 N N . MET A 1 89 ? 11.125 -3.159 -2.222 1.00 93.19 89 MET A N 1
ATOM 669 C CA . MET A 1 89 ? 10.914 -2.010 -3.104 1.00 93.19 89 MET A CA 1
ATOM 670 C C . MET A 1 89 ? 11.325 -0.693 -2.455 1.00 93.19 89 MET A C 1
ATOM 672 O O . MET A 1 89 ? 11.441 -0.600 -1.228 1.00 93.19 89 MET A O 1
ATOM 676 N N . TYR A 1 90 ? 11.520 0.335 -3.278 1.00 91.69 90 TYR A N 1
ATOM 677 C CA . TYR A 1 90 ? 11.572 1.714 -2.802 1.00 91.69 90 TYR A CA 1
ATOM 678 C C . TYR A 1 90 ? 10.165 2.314 -2.755 1.00 91.69 90 TYR A C 1
ATOM 680 O O . TYR A 1 90 ? 9.343 2.045 -3.621 1.00 91.69 90 TYR A O 1
ATOM 688 N N . THR A 1 91 ? 9.905 3.139 -1.749 1.00 92.19 91 THR A N 1
ATOM 689 C CA . THR A 1 91 ? 8.596 3.751 -1.480 1.00 92.19 91 THR A CA 1
ATOM 690 C C . THR A 1 91 ? 8.799 5.103 -0.802 1.00 92.19 91 THR A C 1
ATOM 692 O O . THR A 1 91 ? 9.806 5.323 -0.117 1.00 92.19 91 THR A O 1
ATOM 695 N N . ASP A 1 92 ? 7.860 6.018 -0.991 1.00 88.69 92 ASP A N 1
ATOM 696 C CA . ASP A 1 92 ? 7.738 7.269 -0.240 1.00 88.69 92 ASP A CA 1
ATOM 697 C C . ASP A 1 92 ? 6.648 7.187 0.851 1.00 88.69 92 ASP A C 1
ATOM 699 O O . ASP A 1 92 ? 6.437 8.147 1.597 1.00 88.69 92 ASP A O 1
ATOM 703 N N . GLY A 1 93 ? 6.009 6.020 1.002 1.00 88.44 93 GLY A N 1
ATOM 704 C CA . GLY A 1 93 ? 4.826 5.816 1.825 1.00 88.44 93 GLY A CA 1
ATOM 705 C C . GLY A 1 93 ? 3.578 6.274 1.074 1.00 88.44 93 GLY A C 1
ATOM 706 O O . GLY A 1 93 ? 3.317 5.860 -0.043 1.00 88.44 93 GLY A O 1
ATOM 707 N N . GLY A 1 94 ? 2.762 7.113 1.701 1.00 87.00 94 GLY A N 1
ATOM 708 C CA . GLY A 1 94 ? 1.657 7.783 1.029 1.00 87.00 94 GLY A CA 1
ATOM 709 C C . GLY A 1 94 ? 2.109 9.117 0.445 1.00 87.00 94 GLY A C 1
ATOM 710 O O . GLY A 1 94 ? 2.443 10.031 1.205 1.00 87.00 94 GLY A O 1
ATOM 711 N N . SER A 1 95 ? 2.019 9.288 -0.876 1.00 86.44 95 SER A N 1
ATOM 712 C CA . SER A 1 95 ? 2.242 10.579 -1.547 1.00 86.44 95 SER A CA 1
ATOM 713 C C . SER A 1 95 ? 1.084 11.566 -1.289 1.00 86.44 95 SER A C 1
ATOM 715 O O . SER A 1 95 ? 0.317 11.929 -2.184 1.00 86.44 95 SER A O 1
ATOM 717 N N . ILE A 1 96 ? 0.918 11.996 -0.035 1.00 86.62 96 ILE A N 1
ATOM 718 C CA . ILE A 1 96 ? -0.150 12.908 0.389 1.00 86.62 96 ILE A CA 1
ATOM 719 C C . ILE A 1 96 ? 0.316 14.370 0.271 1.00 86.62 96 ILE A C 1
ATOM 721 O O . ILE A 1 96 ? 1.320 14.736 0.895 1.00 86.62 96 ILE A O 1
ATOM 725 N N . PRO A 1 97 ? -0.417 15.240 -0.458 1.00 85.88 97 PRO A N 1
ATOM 726 C CA . PRO A 1 97 ? -0.081 16.656 -0.587 1.00 85.88 97 PRO A CA 1
ATOM 727 C C . PRO A 1 97 ? 0.139 17.337 0.775 1.00 85.88 97 PRO A C 1
ATOM 729 O O . PRO A 1 97 ? -0.717 17.192 1.652 1.00 85.88 97 PRO A O 1
ATOM 732 N N . PRO A 1 98 ? 1.207 18.142 0.961 1.00 87.62 98 PRO A N 1
ATOM 733 C CA . PRO A 1 98 ? 1.523 18.770 2.250 1.00 87.62 98 PRO A CA 1
ATOM 734 C C . PRO A 1 98 ? 0.372 19.571 2.868 1.00 87.62 98 PRO A C 1
ATOM 736 O O . PRO A 1 98 ? 0.200 19.568 4.081 1.00 87.62 98 PRO A O 1
ATOM 739 N N . ILE A 1 99 ? -0.466 20.202 2.040 1.00 89.06 99 ILE A N 1
ATOM 740 C CA . ILE A 1 99 ? -1.641 20.961 2.496 1.00 89.06 99 ILE A CA 1
ATOM 741 C C . ILE A 1 99 ? -2.708 20.089 3.180 1.00 89.06 99 ILE A C 1
ATOM 743 O O . ILE A 1 99 ? -3.491 20.598 3.976 1.00 89.06 99 ILE A O 1
ATOM 747 N N . LEU A 1 100 ? -2.738 18.784 2.890 1.00 88.81 100 LEU A N 1
ATOM 748 C CA . LEU A 1 100 ? -3.665 17.828 3.499 1.00 88.81 100 LEU A CA 1
ATOM 749 C C . LEU A 1 100 ? -3.078 17.147 4.741 1.00 88.81 100 LEU A C 1
ATOM 751 O O . LEU A 1 100 ? -3.841 16.624 5.546 1.00 88.81 100 LEU A O 1
ATOM 755 N N . GLN A 1 101 ? -1.756 17.189 4.942 1.00 89.38 101 GLN A N 1
ATOM 756 C CA . GLN A 1 101 ? -1.087 16.498 6.052 1.00 89.38 101 GLN A CA 1
ATOM 757 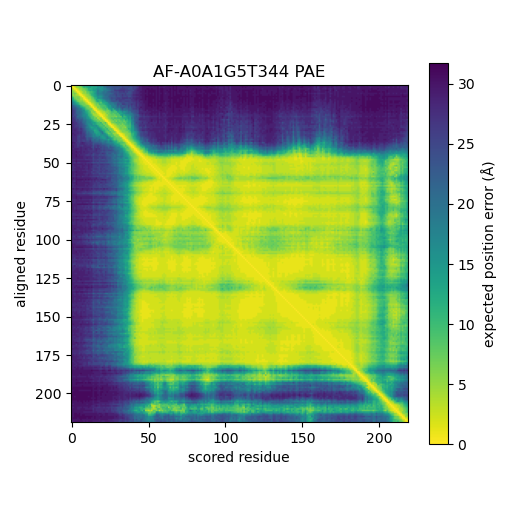C C . GLN A 1 101 ? -1.485 16.933 7.474 1.00 89.38 101 GLN A C 1
ATOM 759 O O . GLN A 1 101 ? -1.405 16.098 8.377 1.00 89.38 101 GLN A O 1
ATOM 764 N N . PRO A 1 102 ? -1.968 18.168 7.719 1.00 89.62 102 PRO A N 1
ATOM 765 C CA . PRO A 1 102 ? -2.541 18.531 9.015 1.00 89.62 102 PRO A CA 1
ATOM 766 C C . PRO A 1 102 ? -3.856 17.807 9.350 1.00 89.62 102 PRO A C 1
ATOM 768 O O . PRO A 1 102 ? -4.286 17.830 10.503 1.00 89.62 102 PRO A O 1
ATOM 771 N N . ILE A 1 103 ? -4.526 17.195 8.367 1.00 85.50 103 ILE A N 1
ATOM 772 C CA . ILE A 1 103 ? -5.803 16.505 8.569 1.00 85.50 103 ILE A CA 1
ATOM 773 C C . ILE A 1 103 ? -5.527 15.105 9.150 1.00 85.50 103 ILE A C 1
ATOM 775 O O . ILE A 1 103 ? -4.753 14.342 8.566 1.00 85.50 103 ILE A O 1
ATOM 779 N N . PRO A 1 104 ? -6.168 14.707 10.267 1.00 84.19 104 PRO A N 1
ATOM 780 C CA . PRO A 1 104 ? -5.990 13.373 10.837 1.00 84.19 104 PRO A CA 1
ATOM 781 C C . PRO A 1 104 ? -6.235 12.262 9.808 1.00 84.19 104 PRO A C 1
ATOM 783 O O . PRO A 1 104 ? -7.242 12.270 9.102 1.00 84.19 104 PRO A O 1
ATOM 786 N N . GLY A 1 105 ? -5.315 11.298 9.736 1.00 84.19 105 GLY A N 1
ATOM 787 C CA . GLY A 1 105 ? -5.332 10.207 8.751 1.00 84.19 105 GLY A CA 1
ATOM 788 C C . GLY A 1 105 ? -4.595 10.515 7.440 1.00 84.19 105 GLY A C 1
ATOM 789 O O . GLY A 1 105 ? -4.200 9.587 6.747 1.00 84.19 105 GLY A O 1
ATOM 790 N N . PHE A 1 106 ? -4.314 11.782 7.124 1.00 87.12 106 PHE A N 1
ATOM 791 C CA . PHE A 1 106 ? -3.651 12.192 5.877 1.00 87.12 106 PHE A CA 1
ATOM 792 C C . PHE A 1 106 ? -2.140 12.388 6.029 1.00 87.12 106 PHE A C 1
ATOM 794 O O . PHE A 1 106 ? -1.575 13.326 5.487 1.00 87.12 106 PHE A O 1
ATOM 801 N N . SER A 1 107 ? -1.445 11.502 6.740 1.00 89.75 107 SER A N 1
ATOM 802 C CA . SER A 1 107 ? 0.023 11.529 6.770 1.00 89.75 107 SER A CA 1
ATOM 803 C C . SER A 1 107 ? 0.620 10.462 5.842 1.00 89.75 107 SER A C 1
ATOM 805 O O . SER A 1 107 ? -0.019 9.422 5.630 1.00 89.75 107 SER A O 1
ATOM 807 N N . PRO A 1 108 ? 1.860 10.653 5.346 1.00 87.81 108 PRO A N 1
ATOM 808 C CA . PRO A 1 108 ? 2.550 9.667 4.506 1.00 87.81 108 PRO A CA 1
ATOM 809 C C . PRO A 1 108 ? 2.724 8.284 5.145 1.00 87.81 108 PRO A C 1
ATOM 811 O O . PRO A 1 108 ? 2.996 7.314 4.454 1.00 87.81 108 PRO A O 1
ATOM 814 N N . TRP A 1 109 ? 2.536 8.161 6.460 1.00 90.44 109 TRP A N 1
ATOM 815 C CA . TRP A 1 109 ? 2.634 6.887 7.177 1.00 90.44 109 TRP A CA 1
ATOM 816 C C . TRP A 1 109 ? 1.412 6.581 8.053 1.00 90.44 109 TRP A C 1
ATOM 818 O O . TRP A 1 109 ? 1.424 5.605 8.799 1.00 90.44 109 TRP A O 1
ATOM 828 N N . GLY A 1 110 ? 0.336 7.369 7.938 1.00 90.06 110 GLY A N 1
ATOM 829 C CA . GLY A 1 110 ? -0.883 7.229 8.747 1.00 90.06 110 GLY A CA 1
ATOM 830 C C . GLY A 1 110 ? -1.590 5.887 8.557 1.00 90.06 110 GLY A C 1
ATOM 831 O O . GLY A 1 110 ? -2.194 5.375 9.494 1.00 90.06 110 GLY A O 1
ATOM 832 N N . TYR A 1 111 ? -1.429 5.287 7.374 1.00 94.38 111 TYR A N 1
ATOM 833 C CA . TYR A 1 111 ? -1.889 3.942 7.036 1.00 94.38 111 TYR A CA 1
ATOM 834 C C . TYR A 1 111 ? -0.759 3.119 6.403 1.00 94.38 111 TYR A C 1
ATOM 836 O O . TYR A 1 111 ? -0.967 2.456 5.393 1.00 94.38 111 TYR A O 1
ATOM 844 N N . GLY A 1 112 ? 0.449 3.167 6.981 1.00 94.00 112 GLY A N 1
ATOM 845 C CA . GLY A 1 112 ? 1.677 2.587 6.409 1.00 94.00 112 GLY A CA 1
ATOM 846 C C . GLY A 1 112 ? 1.520 1.237 5.682 1.00 94.00 112 GLY A C 1
ATOM 847 O O . GLY A 1 112 ? 1.910 1.150 4.521 1.00 94.00 112 GLY A O 1
ATOM 848 N N . PRO A 1 113 ? 0.908 0.198 6.284 1.00 95.75 113 PRO A N 1
ATOM 849 C CA . PRO A 1 113 ? 0.702 -1.090 5.609 1.00 95.75 113 PRO A CA 1
ATOM 850 C C . PRO A 1 113 ? -0.134 -0.999 4.330 1.00 95.75 113 PRO A C 1
ATOM 852 O O . PRO A 1 113 ? 0.148 -1.707 3.369 1.00 95.75 113 PRO A O 1
ATOM 855 N N . ALA A 1 114 ? -1.138 -0.121 4.307 1.00 97.00 114 ALA A N 1
ATOM 856 C CA . ALA A 1 114 ? -1.980 0.110 3.140 1.00 97.00 114 ALA A CA 1
ATOM 857 C C . ALA A 1 114 ? -1.174 0.736 1.997 1.00 97.00 114 ALA A C 1
ATOM 859 O O . ALA A 1 114 ? -1.285 0.286 0.860 1.00 97.00 114 ALA A O 1
ATOM 860 N N . TYR A 1 115 ? -0.313 1.708 2.308 1.00 96.44 115 TYR A N 1
ATOM 861 C CA . TYR A 1 115 ? 0.550 2.352 1.319 1.00 96.44 115 TYR A CA 1
ATOM 862 C C . TYR A 1 115 ? 1.587 1.385 0.741 1.00 96.44 115 TYR A C 1
ATOM 864 O O . TYR A 1 115 ? 1.736 1.310 -0.468 1.00 96.44 115 TYR A O 1
ATOM 872 N N . ILE A 1 116 ? 2.205 0.540 1.572 1.00 97.12 116 ILE A N 1
ATOM 873 C CA . ILE A 1 116 ? 3.131 -0.499 1.090 1.00 97.12 116 ILE A CA 1
ATOM 874 C C . ILE A 1 116 ? 2.439 -1.514 0.180 1.00 97.12 116 ILE A C 1
ATOM 876 O O . ILE A 1 116 ? 3.001 -1.921 -0.831 1.00 97.12 116 ILE A O 1
ATOM 880 N N . VAL A 1 117 ? 1.222 -1.943 0.516 1.00 97.62 117 VAL A N 1
ATOM 881 C CA . VAL A 1 117 ? 0.463 -2.832 -0.373 1.00 97.62 117 VAL A CA 1
ATOM 882 C C . VAL A 1 117 ? 0.142 -2.117 -1.688 1.00 97.62 117 VAL A C 1
ATOM 884 O O . VAL A 1 117 ? 0.334 -2.700 -2.747 1.00 97.62 117 VAL A O 1
ATOM 887 N N . HIS A 1 118 ? -0.303 -0.863 -1.637 1.00 97.12 118 HIS A N 1
ATOM 888 C CA . HIS A 1 118 ? -0.660 -0.078 -2.818 1.00 97.12 118 HIS A CA 1
ATOM 889 C C . HIS A 1 118 ? 0.525 0.179 -3.759 1.00 97.12 118 HIS A C 1
ATOM 891 O O . HIS A 1 118 ? 0.428 -0.116 -4.950 1.00 97.12 118 HIS A O 1
ATOM 897 N N . ASP A 1 119 ? 1.645 0.661 -3.225 1.00 95.44 119 ASP A N 1
ATOM 898 C CA . ASP A 1 119 ? 2.866 0.934 -3.985 1.00 95.44 119 ASP A CA 1
ATOM 899 C C . ASP A 1 119 ? 3.392 -0.330 -4.663 1.00 95.44 119 ASP A C 1
ATOM 901 O O . ASP A 1 119 ? 3.764 -0.295 -5.836 1.00 95.44 119 ASP A O 1
ATOM 905 N N . TRP A 1 120 ? 3.338 -1.470 -3.963 1.00 96.12 120 TRP A N 1
ATOM 906 C CA . TRP A 1 120 ? 3.727 -2.753 -4.537 1.00 96.12 120 TRP A CA 1
ATOM 907 C C . TRP A 1 120 ? 2.851 -3.136 -5.727 1.00 96.12 120 TRP A C 1
ATOM 909 O O . TRP A 1 120 ? 3.375 -3.616 -6.723 1.00 96.12 120 TRP A O 1
ATOM 919 N N . LEU A 1 121 ? 1.536 -2.910 -5.667 1.00 96.56 121 LEU A N 1
ATOM 920 C CA . LEU A 1 121 ? 0.648 -3.205 -6.797 1.00 96.56 121 LEU A CA 1
ATOM 921 C C . LEU A 1 121 ? 0.973 -2.331 -8.016 1.00 96.56 121 LEU A C 1
ATOM 923 O O . LEU A 1 121 ? 0.946 -2.818 -9.145 1.00 96.56 121 LEU A O 1
ATOM 927 N N . PHE A 1 122 ? 1.315 -1.058 -7.796 1.00 95.12 122 PHE A N 1
ATOM 928 C CA . PHE A 1 122 ? 1.776 -0.167 -8.863 1.00 95.12 122 PHE A CA 1
ATOM 929 C C . PHE A 1 122 ? 3.110 -0.628 -9.443 1.00 95.12 122 PHE A C 1
ATOM 931 O O . PHE A 1 122 ? 3.278 -0.638 -10.662 1.00 95.12 122 PHE A O 1
ATOM 938 N N . GLU A 1 123 ? 4.060 -1.014 -8.594 1.00 93.75 123 GLU A N 1
ATOM 939 C CA . GLU A 1 123 ? 5.353 -1.503 -9.053 1.00 93.75 123 GLU A CA 1
ATOM 940 C C . GLU A 1 123 ? 5.212 -2.835 -9.796 1.00 93.75 123 GLU A C 1
ATOM 942 O O . GLU A 1 123 ? 5.700 -2.960 -10.914 1.00 93.75 123 GLU A O 1
ATOM 947 N N . GLN A 1 124 ? 4.468 -3.794 -9.245 1.00 94.38 124 GLN A N 1
ATOM 948 C CA . GLN A 1 124 ? 4.172 -5.080 -9.871 1.00 94.38 124 GLN A CA 1
ATOM 949 C C . GLN A 1 124 ? 3.607 -4.895 -11.278 1.00 94.38 124 GLN A C 1
ATOM 951 O O . GLN A 1 124 ? 4.132 -5.487 -12.223 1.00 94.38 124 GLN A O 1
ATOM 956 N N . HIS A 1 125 ? 2.602 -4.025 -11.423 1.00 94.62 125 HIS A N 1
ATOM 957 C CA . HIS A 1 125 ? 2.012 -3.703 -12.715 1.00 94.62 125 HIS A CA 1
ATOM 958 C C . HIS A 1 125 ? 3.026 -3.083 -13.681 1.00 94.62 125 HIS A C 1
ATOM 960 O O . HIS A 1 125 ? 3.264 -3.610 -14.768 1.00 94.62 125 HIS A O 1
ATOM 966 N N . ARG A 1 126 ? 3.657 -1.975 -13.280 1.00 91.75 126 ARG A N 1
ATOM 967 C CA . ARG A 1 126 ? 4.538 -1.192 -14.159 1.00 91.75 126 ARG A CA 1
ATOM 968 C C . ARG A 1 126 ? 5.788 -1.954 -14.572 1.00 91.75 126 ARG A C 1
ATOM 970 O O . ARG A 1 126 ? 6.272 -1.772 -15.686 1.00 91.75 126 ARG A O 1
ATOM 977 N N . CYS A 1 127 ? 6.314 -2.785 -13.680 1.00 91.19 127 CYS A N 1
ATOM 978 C CA . CYS A 1 127 ? 7.535 -3.552 -13.893 1.00 91.19 127 CYS A CA 1
ATOM 979 C C . CYS A 1 127 ? 7.287 -4.902 -14.570 1.00 91.19 127 CYS A C 1
ATOM 981 O O . CYS A 1 127 ? 8.252 -5.595 -14.889 1.00 91.19 127 CYS A O 1
ATOM 983 N N . GLY A 1 128 ? 6.024 -5.284 -14.793 1.00 90.31 128 GLY A N 1
ATOM 984 C CA . GLY A 1 128 ? 5.674 -6.564 -15.405 1.00 90.31 128 GLY A CA 1
ATOM 985 C C . GLY A 1 128 ? 6.122 -7.763 -14.569 1.00 90.31 128 GLY A C 1
ATOM 986 O O . GLY A 1 128 ? 6.553 -8.776 -15.122 1.00 90.31 128 GLY A O 1
ATOM 987 N N . TYR A 1 129 ? 6.077 -7.645 -13.240 1.00 90.94 129 TYR A N 1
ATOM 988 C CA . TYR A 1 129 ? 6.345 -8.777 -12.354 1.00 90.94 129 TYR A CA 1
ATOM 989 C C . TYR A 1 129 ? 5.241 -9.844 -12.485 1.00 90.94 129 TYR A C 1
ATOM 991 O O . TYR A 1 129 ? 4.159 -9.549 -12.998 1.00 90.94 129 TYR A O 1
ATOM 999 N N . PRO A 1 130 ? 5.482 -11.095 -12.043 1.00 90.88 130 PRO A N 1
ATOM 1000 C CA . PRO A 1 130 ? 4.458 -12.137 -12.082 1.00 90.88 130 PRO A CA 1
ATOM 1001 C C . PRO A 1 130 ? 3.137 -11.666 -11.465 1.00 90.88 130 PRO A C 1
ATOM 1003 O O . PRO A 1 130 ? 3.151 -10.922 -10.486 1.00 90.88 130 PRO A O 1
ATOM 1006 N N . ASP A 1 131 ? 2.017 -12.092 -12.050 1.00 89.19 131 ASP A N 1
ATOM 1007 C CA . ASP A 1 131 ? 0.645 -11.761 -11.633 1.00 89.19 131 ASP A CA 1
ATOM 1008 C C . ASP A 1 131 ? 0.235 -10.275 -11.786 1.00 89.19 131 ASP A C 1
ATOM 1010 O O . ASP A 1 131 ? -0.824 -9.869 -11.305 1.00 89.19 131 ASP A O 1
ATOM 1014 N N . ALA A 1 132 ? 1.031 -9.458 -12.489 1.00 87.25 132 ALA A N 1
ATOM 1015 C CA . ALA A 1 132 ? 0.746 -8.043 -12.776 1.00 87.25 132 ALA A CA 1
ATOM 1016 C C . ALA A 1 132 ? -0.585 -7.779 -13.508 1.00 87.25 132 ALA A C 1
ATOM 1018 O O . ALA A 1 132 ? -1.128 -6.677 -13.430 1.00 87.25 132 ALA A O 1
ATOM 1019 N N . ASP A 1 133 ? -1.096 -8.766 -14.240 1.00 90.06 133 ASP A N 1
ATOM 1020 C CA . ASP A 1 133 ? -2.345 -8.714 -15.002 1.00 90.06 133 ASP A CA 1
ATOM 1021 C C . ASP A 1 133 ? -3.579 -9.125 -14.181 1.00 90.06 133 ASP A C 1
ATOM 1023 O O . ASP A 1 133 ? -4.710 -8.885 -14.603 1.00 90.06 133 ASP A O 1
ATOM 1027 N N . GLN A 1 134 ? -3.385 -9.696 -12.986 1.00 92.12 134 GLN A N 1
ATOM 1028 C CA . GLN A 1 134 ? -4.477 -10.154 -12.118 1.00 92.12 134 GLN A CA 1
ATOM 1029 C C . GLN A 1 134 ? -5.110 -9.032 -11.289 1.00 92.12 134 GLN A C 1
ATOM 1031 O O . GLN A 1 134 ? -6.189 -9.211 -10.715 1.00 92.12 134 GLN A O 1
ATOM 1036 N N . ILE A 1 135 ? -4.435 -7.885 -11.191 1.00 94.94 135 ILE A N 1
ATOM 1037 C CA . ILE A 1 135 ? -4.887 -6.717 -10.440 1.00 94.94 135 ILE A CA 1
ATOM 1038 C C . ILE A 1 135 ? -5.125 -5.570 -11.417 1.00 94.94 135 ILE A C 1
ATOM 1040 O O . ILE A 1 135 ? -4.204 -5.067 -12.055 1.00 94.94 135 ILE A O 1
ATOM 1044 N N . SER A 1 136 ? -6.376 -5.126 -11.512 1.00 96.62 136 SER A N 1
ATOM 1045 C CA . SER A 1 136 ? -6.709 -3.905 -12.244 1.00 96.62 136 SER A CA 1
ATOM 1046 C C . SER A 1 136 ? -6.364 -2.648 -11.433 1.00 96.62 136 SER A C 1
ATOM 1048 O O . SER A 1 136 ? -6.233 -2.683 -10.210 1.00 96.62 136 SER A O 1
ATOM 1050 N N . PHE A 1 137 ? -6.300 -1.496 -12.101 1.00 97.50 137 PHE A N 1
ATOM 1051 C CA . PHE A 1 137 ? -6.185 -0.199 -11.423 1.00 97.50 137 PHE A CA 1
ATOM 1052 C C . PHE A 1 137 ? -7.314 0.044 -10.402 1.00 97.50 137 PHE A C 1
ATOM 1054 O O . PHE A 1 137 ? -7.077 0.557 -9.312 1.00 97.50 137 PHE A O 1
ATOM 1061 N N . ASP A 1 138 ? -8.550 -0.347 -10.722 1.00 96.81 138 ASP A N 1
ATOM 1062 C CA . ASP A 1 138 ? -9.674 -0.159 -9.797 1.00 96.81 138 ASP A CA 1
ATOM 1063 C C . ASP A 1 138 ? -9.597 -1.128 -8.608 1.00 96.81 138 ASP A C 1
ATOM 1065 O O . ASP A 1 138 ? -9.975 -0.766 -7.487 1.00 96.81 138 ASP A O 1
ATOM 1069 N N . ASP A 1 139 ? -9.045 -2.327 -8.828 1.00 96.81 139 ASP A N 1
ATOM 1070 C CA . ASP A 1 139 ? -8.714 -3.263 -7.756 1.00 96.81 139 ASP A CA 1
ATOM 1071 C C . ASP A 1 139 ? -7.637 -2.702 -6.831 1.00 96.81 139 ASP A C 1
ATOM 1073 O O . ASP A 1 139 ? -7.805 -2.796 -5.619 1.00 96.81 139 ASP A O 1
ATOM 1077 N N . SER A 1 140 ? -6.570 -2.086 -7.351 1.00 97.31 140 SER A N 1
ATOM 1078 C CA . SER A 1 140 ? -5.501 -1.539 -6.503 1.00 97.31 140 SER A CA 1
ATOM 1079 C C . SER A 1 140 ? -6.014 -0.438 -5.566 1.00 97.31 140 SER A C 1
ATOM 1081 O O . SER A 1 140 ? -5.639 -0.393 -4.390 1.00 97.31 140 SER A O 1
ATOM 1083 N N . ALA A 1 141 ? -6.949 0.393 -6.039 1.00 96.94 141 ALA A N 1
ATOM 1084 C CA . ALA A 1 141 ? -7.646 1.375 -5.214 1.00 96.94 141 ALA A CA 1
ATOM 1085 C C . ALA A 1 141 ? -8.564 0.725 -4.167 1.00 96.94 141 ALA A C 1
ATOM 1087 O O . ALA A 1 141 ? -8.514 1.082 -2.988 1.00 96.94 141 ALA A O 1
ATOM 1088 N N . ARG A 1 142 ? -9.387 -0.252 -4.573 1.00 96.44 142 ARG A N 1
ATOM 1089 C CA . ARG A 1 142 ? -10.274 -0.971 -3.646 1.00 96.44 142 ARG A CA 1
ATOM 1090 C C . ARG A 1 142 ? -9.477 -1.681 -2.552 1.00 96.44 142 ARG A C 1
ATOM 1092 O O . ARG A 1 142 ? -9.830 -1.576 -1.381 1.00 96.44 142 ARG A O 1
ATOM 1099 N N . ILE A 1 143 ? -8.396 -2.368 -2.922 1.00 97.44 143 ILE A N 1
ATOM 1100 C CA . ILE A 1 143 ? -7.513 -3.095 -2.005 1.00 97.44 143 ILE A CA 1
ATOM 1101 C C . ILE A 1 143 ? -6.889 -2.136 -0.988 1.00 97.44 143 ILE A C 1
ATOM 1103 O O . ILE A 1 143 ? -6.913 -2.443 0.200 1.00 97.44 143 ILE A O 1
ATOM 1107 N N . LEU A 1 144 ? -6.410 -0.957 -1.410 1.00 97.38 144 LEU A N 1
ATOM 1108 C CA . LEU A 1 144 ? -5.936 0.081 -0.483 1.00 97.38 144 LEU A CA 1
ATOM 1109 C C . LEU A 1 144 ? -7.008 0.412 0.571 1.00 97.38 144 LEU A C 1
ATOM 1111 O O . LEU A 1 144 ? -6.717 0.425 1.768 1.00 97.38 144 LEU A O 1
ATOM 1115 N N . GLY A 1 145 ? -8.254 0.618 0.135 1.00 96.25 145 GLY A N 1
ATOM 1116 C CA . GLY A 1 145 ? -9.395 0.832 1.025 1.00 96.25 145 GLY A CA 1
ATOM 1117 C C . GLY A 1 145 ? -9.628 -0.331 1.996 1.00 96.25 145 GLY A C 1
ATOM 1118 O O . GLY A 1 145 ? -9.794 -0.096 3.190 1.00 96.25 145 GLY A O 1
ATOM 1119 N N . GLU A 1 146 ? -9.574 -1.579 1.520 1.00 97.50 146 GLU A N 1
ATOM 1120 C CA . GLU A 1 146 ? -9.746 -2.770 2.367 1.00 97.50 146 GLU A CA 1
ATOM 1121 C C . GLU A 1 146 ? -8.640 -2.918 3.420 1.00 97.50 146 GLU A C 1
ATOM 1123 O O . GLU A 1 146 ? -8.919 -3.336 4.549 1.00 97.50 146 GLU A O 1
ATOM 1128 N N . VAL A 1 147 ? -7.391 -2.571 3.092 1.00 97.56 147 VAL A N 1
ATOM 1129 C CA . VAL A 1 147 ? -6.302 -2.572 4.079 1.00 97.56 147 VAL A CA 1
ATOM 1130 C C . VAL A 1 147 ? -6.571 -1.509 5.148 1.00 97.56 147 VAL A C 1
ATOM 1132 O O . VAL A 1 147 ? -6.466 -1.815 6.334 1.00 97.56 147 VAL A O 1
ATOM 1135 N N . ILE A 1 148 ? -6.987 -0.293 4.768 1.00 96.44 148 ILE A N 1
ATOM 1136 C CA . ILE A 1 148 ? -7.342 0.772 5.727 1.00 96.44 148 ILE A CA 1
ATOM 1137 C C . ILE A 1 148 ? -8.517 0.343 6.619 1.00 96.44 148 ILE A C 1
ATOM 1139 O O . ILE A 1 148 ? -8.451 0.506 7.838 1.00 96.44 148 ILE A O 1
ATOM 1143 N N . ASP A 1 149 ? -9.558 -0.259 6.040 1.00 96.06 149 ASP A N 1
ATOM 1144 C CA . ASP A 1 149 ? -10.696 -0.812 6.785 1.00 96.06 149 ASP A CA 1
ATOM 1145 C C . ASP A 1 149 ? -10.242 -1.879 7.796 1.00 96.06 149 ASP A C 1
ATOM 1147 O O . ASP A 1 149 ? -10.697 -1.897 8.942 1.00 96.06 149 ASP A O 1
ATOM 1151 N N . THR A 1 150 ? -9.277 -2.723 7.412 1.00 96.12 150 THR A N 1
ATOM 1152 C CA . THR A 1 150 ? -8.665 -3.727 8.299 1.00 96.12 150 THR A CA 1
ATOM 1153 C C . THR A 1 150 ? -7.936 -3.069 9.467 1.00 96.12 150 THR A C 1
ATOM 1155 O O . THR A 1 150 ? -8.200 -3.412 10.617 1.00 96.12 150 THR A O 1
ATOM 1158 N N . LEU A 1 151 ? -7.083 -2.076 9.192 1.00 94.69 151 LEU A N 1
ATOM 1159 C CA . LEU A 1 151 ? -6.330 -1.350 10.219 1.00 94.69 151 LEU A CA 1
ATOM 1160 C C . LEU A 1 151 ? -7.259 -0.659 11.227 1.00 94.69 151 LEU A C 1
ATOM 1162 O O . LEU A 1 151 ? -7.006 -0.706 12.433 1.00 94.69 151 LEU A O 1
ATOM 1166 N N . MET A 1 152 ? -8.336 -0.027 10.747 1.00 93.62 152 MET A N 1
ATOM 1167 C CA . MET A 1 152 ? -9.337 0.614 11.603 1.00 93.62 152 MET A CA 1
ATOM 1168 C C . MET A 1 152 ? -10.039 -0.425 12.486 1.00 93.62 152 MET A C 1
ATOM 1170 O O . MET A 1 152 ? -10.133 -0.249 13.703 1.00 93.62 152 MET A O 1
ATOM 1174 N N . ARG A 1 153 ? -10.514 -1.527 11.894 1.00 93.06 153 ARG A N 1
ATOM 1175 C CA . ARG A 1 153 ? -11.250 -2.591 12.597 1.00 93.06 153 ARG A CA 1
ATOM 1176 C C . ARG A 1 153 ? -10.405 -3.305 13.652 1.00 93.06 153 ARG A C 1
ATOM 1178 O O . ARG A 1 153 ? -10.921 -3.646 14.712 1.00 93.06 153 ARG A O 1
ATOM 1185 N N . GLU A 1 154 ? -9.119 -3.502 13.384 1.00 91.19 154 GLU A N 1
ATOM 1186 C CA . GLU A 1 154 ? -8.171 -4.100 14.331 1.00 91.19 154 GLU A CA 1
ATOM 1187 C C . GLU A 1 154 ? -7.690 -3.108 15.405 1.00 91.19 154 GLU A C 1
ATOM 1189 O O . GLU A 1 154 ? -6.946 -3.483 16.311 1.00 91.19 154 GLU A O 1
ATOM 1194 N N . GLY A 1 155 ? -8.128 -1.844 15.342 1.00 90.31 155 GLY A N 1
ATOM 1195 C CA . GLY A 1 155 ? -7.763 -0.804 16.303 1.00 90.31 155 GLY A CA 1
ATOM 1196 C C . GLY A 1 155 ? -6.301 -0.368 16.204 1.00 90.31 155 GLY A C 1
ATOM 1197 O O . GLY A 1 155 ? -5.769 0.188 17.162 1.00 90.31 155 GLY A O 1
ATOM 1198 N N . MET A 1 156 ? -5.652 -0.627 15.064 1.00 88.62 156 MET A N 1
ATOM 1199 C CA . MET A 1 156 ? -4.266 -0.231 14.797 1.00 88.62 156 MET A CA 1
ATOM 1200 C C . MET A 1 156 ? -4.144 1.231 14.368 1.00 88.62 156 MET A C 1
ATOM 1202 O O . MET A 1 156 ? -3.064 1.809 14.426 1.00 88.62 156 MET A O 1
ATOM 1206 N N . VAL A 1 157 ? -5.249 1.823 13.924 1.00 90.69 157 VAL A N 1
ATOM 1207 C CA . VAL A 1 157 ? -5.369 3.244 13.597 1.00 90.69 157 VAL A CA 1
ATOM 1208 C C . VAL A 1 157 ? -6.727 3.755 14.091 1.00 90.69 157 VAL A C 1
ATOM 1210 O O . VAL A 1 157 ? -7.662 2.960 14.238 1.00 90.69 157 VAL A O 1
ATOM 1213 N N . PRO A 1 158 ? -6.875 5.067 14.349 1.00 91.12 158 PRO A N 1
ATOM 1214 C CA . PRO A 1 158 ? -8.165 5.645 14.708 1.00 91.12 158 PRO A CA 1
ATOM 1215 C C . PRO A 1 158 ? -9.229 5.408 13.630 1.00 91.12 158 PRO A C 1
ATOM 1217 O O . PRO A 1 158 ? -8.935 5.403 12.434 1.00 91.12 158 PRO A O 1
ATOM 1220 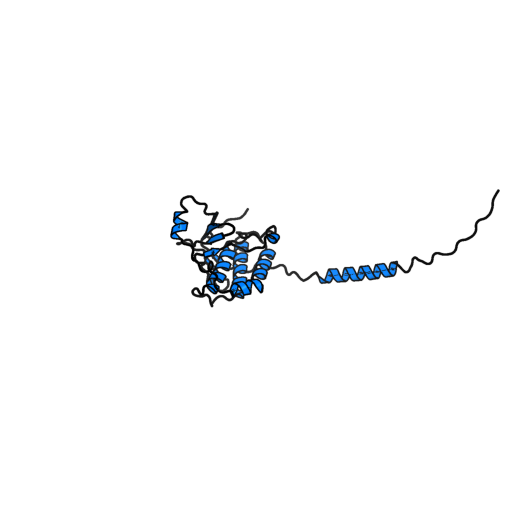N N . GLN A 1 159 ? -10.484 5.279 14.060 1.00 91.19 159 GLN A N 1
ATOM 1221 C CA . GLN A 1 159 ? -11.633 5.229 13.158 1.00 91.19 159 GLN A CA 1
ATOM 1222 C C . GLN A 1 159 ? -11.749 6.551 12.393 1.00 91.19 159 GLN A C 1
ATOM 1224 O O . GLN A 1 159 ? -11.936 7.607 12.996 1.00 91.19 159 GLN A O 1
ATOM 1229 N N . ASN A 1 160 ? -11.627 6.493 11.068 1.00 91.75 160 ASN A N 1
ATOM 1230 C CA . ASN A 1 160 ? -11.726 7.661 10.198 1.00 91.75 160 ASN A CA 1
ATOM 1231 C C . ASN A 1 160 ? -12.207 7.256 8.793 1.00 91.75 160 ASN A C 1
ATOM 1233 O O . ASN A 1 160 ? -11.424 7.225 7.835 1.00 91.75 160 ASN A O 1
ATOM 1237 N N . PRO A 1 161 ? -13.495 6.905 8.648 1.00 90.69 161 PRO A N 1
ATOM 1238 C CA . PRO A 1 161 ? -14.011 6.432 7.373 1.00 90.69 161 PRO A CA 1
ATOM 1239 C C . PRO A 1 161 ? -14.021 7.519 6.288 1.00 90.69 161 PRO A C 1
ATOM 1241 O O . PRO A 1 161 ? -13.967 7.202 5.100 1.00 90.69 161 PRO A O 1
ATOM 1244 N N . GLN A 1 162 ? -14.042 8.798 6.673 1.00 89.69 162 GLN A N 1
ATOM 1245 C CA . GLN A 1 162 ? -13.916 9.922 5.749 1.00 89.69 162 GLN A CA 1
ATOM 1246 C C . GLN A 1 162 ? -12.532 9.934 5.094 1.00 89.69 162 GLN A C 1
ATOM 1248 O O . GLN A 1 162 ? -12.452 9.987 3.867 1.00 89.69 162 GLN A O 1
ATOM 1253 N N . ALA A 1 163 ? -11.453 9.831 5.883 1.00 91.38 163 ALA A N 1
ATOM 1254 C CA . ALA A 1 163 ? -10.100 9.729 5.336 1.00 91.38 163 ALA A CA 1
ATOM 1255 C C . ALA A 1 163 ? -9.956 8.485 4.454 1.00 91.38 163 ALA A C 1
ATOM 1257 O O . ALA A 1 163 ? -9.486 8.601 3.327 1.00 91.38 163 ALA A O 1
ATOM 1258 N N . ARG A 1 164 ? -10.460 7.327 4.903 1.00 93.06 164 ARG A N 1
ATOM 1259 C CA . ARG A 1 164 ? -10.492 6.091 4.102 1.00 93.06 164 ARG A CA 1
ATOM 1260 C C . ARG A 1 164 ? -11.157 6.298 2.735 1.00 93.06 164 ARG A C 1
ATOM 1262 O O . ARG A 1 164 ? -10.576 5.943 1.714 1.00 93.06 164 ARG A O 1
ATOM 1269 N N . GLY A 1 165 ? -12.354 6.890 2.697 1.00 91.38 165 GLY A N 1
ATOM 1270 C CA . GLY A 1 165 ? -13.083 7.148 1.449 1.00 91.38 165 GLY A CA 1
ATOM 1271 C C . GLY A 1 165 ? -12.383 8.145 0.525 1.00 91.38 165 GLY A C 1
ATOM 1272 O O . GLY A 1 165 ? -12.316 7.926 -0.682 1.00 91.38 165 GLY A O 1
ATOM 1273 N N . LEU A 1 166 ? -11.825 9.221 1.081 1.00 92.50 166 LEU A N 1
ATOM 1274 C CA . LEU A 1 166 ? -11.108 10.239 0.313 1.00 92.50 166 LEU A CA 1
ATOM 1275 C C . LEU A 1 166 ? -9.771 9.733 -0.239 1.00 92.50 166 LEU A C 1
ATOM 1277 O O . LEU A 1 166 ? -9.434 10.053 -1.375 1.00 92.50 166 LEU A O 1
ATOM 1281 N N . ILE A 1 167 ? -9.029 8.934 0.532 1.00 93.62 167 ILE A N 1
ATOM 1282 C CA . ILE A 1 167 ? -7.780 8.309 0.079 1.00 93.62 167 ILE A CA 1
ATOM 1283 C C . ILE A 1 167 ? -8.069 7.348 -1.079 1.00 93.62 167 ILE A C 1
ATOM 1285 O O . ILE A 1 167 ? -7.444 7.471 -2.131 1.00 93.62 167 ILE A O 1
ATOM 1289 N N . GLU A 1 168 ? -9.064 6.462 -0.938 1.00 94.88 168 GLU A N 1
ATOM 1290 C CA . GLU A 1 168 ? -9.484 5.563 -2.023 1.00 94.88 168 GLU A CA 1
ATOM 1291 C C . GLU A 1 168 ? -9.929 6.350 -3.270 1.00 94.88 168 GLU A C 1
ATOM 1293 O O . GLU A 1 168 ? -9.551 6.018 -4.392 1.00 94.88 168 GLU A O 1
ATOM 1298 N N . ALA A 1 169 ? -10.702 7.425 -3.095 1.00 93.31 169 ALA A N 1
ATOM 1299 C CA . ALA A 1 169 ? -11.117 8.276 -4.207 1.00 93.31 169 ALA A CA 1
ATOM 1300 C C . ALA A 1 169 ? -9.926 8.976 -4.888 1.00 93.31 169 ALA A C 1
ATOM 1302 O O . ALA A 1 169 ? -9.890 9.073 -6.115 1.00 93.31 169 ALA A O 1
ATOM 1303 N N . GLY A 1 170 ? -8.934 9.430 -4.116 1.00 92.19 170 GLY A N 1
ATOM 1304 C CA . GLY A 1 170 ? -7.727 10.081 -4.629 1.00 92.19 170 GLY A CA 1
ATOM 1305 C C . GLY A 1 170 ? -6.910 9.171 -5.547 1.00 92.19 170 GLY A C 1
ATOM 1306 O O . GLY A 1 170 ? -6.482 9.594 -6.626 1.00 92.19 170 GLY A O 1
ATOM 1307 N N . VAL A 1 171 ? -6.769 7.897 -5.177 1.00 94.44 171 VAL A N 1
ATOM 1308 C CA . VAL A 1 171 ? -6.044 6.914 -5.996 1.00 94.44 171 VAL A CA 1
ATOM 1309 C C . VAL A 1 171 ? -6.849 6.400 -7.193 1.00 94.44 171 VAL A C 1
ATOM 1311 O O . VAL A 1 171 ? -6.266 5.800 -8.083 1.00 94.44 171 VAL A O 1
ATOM 1314 N N . ARG A 1 172 ? -8.155 6.690 -7.283 1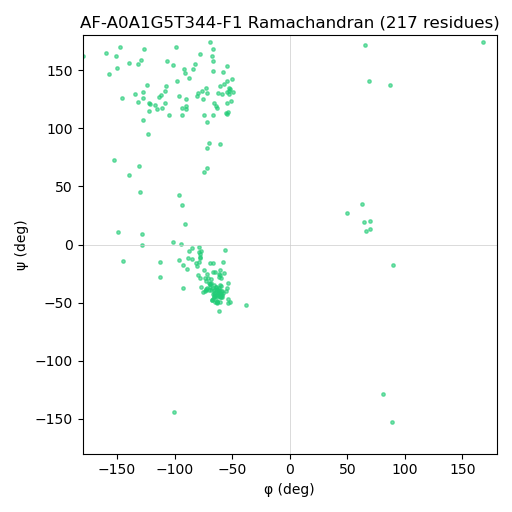.00 96.12 172 ARG A N 1
ATOM 1315 C CA . ARG A 1 172 ? -8.988 6.422 -8.476 1.00 96.12 172 ARG A CA 1
ATOM 1316 C C . ARG A 1 172 ? -8.936 7.522 -9.536 1.00 96.12 172 ARG A C 1
ATOM 1318 O O . ARG A 1 172 ? -9.579 7.416 -10.579 1.00 96.12 172 ARG A O 1
ATOM 1325 N N . THR A 1 173 ? -8.219 8.613 -9.282 1.00 95.75 173 THR A N 1
ATOM 1326 C CA . THR A 1 173 ? -8.193 9.758 -10.199 1.00 95.75 173 THR A CA 1
ATOM 1327 C C . THR A 1 173 ? -7.518 9.425 -11.531 1.00 95.75 173 THR A C 1
ATOM 1329 O O . THR A 1 173 ? -6.654 8.554 -11.631 1.00 95.75 173 THR A O 1
ATOM 1332 N N . SER A 1 174 ? -7.828 10.204 -12.572 1.00 95.44 174 SER A N 1
ATOM 1333 C CA . SER A 1 174 ? -7.140 10.099 -13.866 1.00 95.44 174 SER A CA 1
ATOM 1334 C C . SER A 1 174 ? -5.633 10.368 -13.768 1.00 95.44 174 SER A C 1
ATOM 1336 O O . SER A 1 174 ? -4.871 9.899 -14.606 1.00 95.44 174 SER A O 1
ATOM 1338 N N . PHE A 1 175 ? -5.191 11.151 -12.776 1.00 93.88 175 PHE A N 1
ATOM 1339 C CA . PHE A 1 175 ? -3.766 11.365 -12.521 1.00 93.88 175 PHE A CA 1
ATOM 1340 C C . PHE A 1 175 ? -3.099 10.078 -12.024 1.00 93.88 175 PHE A C 1
ATOM 1342 O O . PHE A 1 175 ? -2.092 9.674 -12.598 1.00 93.88 175 PHE A O 1
ATOM 1349 N N . ALA A 1 176 ? -3.701 9.400 -11.043 1.00 94.06 176 ALA A N 1
ATOM 1350 C CA . ALA A 1 176 ? -3.223 8.107 -10.564 1.00 94.06 176 ALA A CA 1
ATOM 1351 C C . ALA A 1 176 ? -3.251 7.039 -11.670 1.00 94.06 176 ALA A C 1
ATOM 1353 O O . ALA A 1 176 ? -2.284 6.298 -11.817 1.00 94.06 176 ALA A O 1
ATOM 1354 N N . ARG A 1 177 ? -4.286 7.020 -12.525 1.00 96.56 177 ARG A N 1
ATOM 1355 C CA . ARG A 1 177 ? -4.332 6.111 -13.685 1.00 96.56 177 ARG A CA 1
ATOM 1356 C C . ARG A 1 177 ? -3.178 6.349 -14.657 1.00 96.56 177 ARG A C 1
ATOM 1358 O O . ARG A 1 177 ? -2.536 5.401 -15.084 1.00 96.56 177 ARG A O 1
ATOM 1365 N N . ARG A 1 178 ? -2.839 7.609 -14.945 1.00 95.06 178 ARG A N 1
ATOM 1366 C CA . ARG A 1 178 ? -1.654 7.920 -15.763 1.00 95.06 178 ARG A CA 1
ATOM 1367 C C . ARG A 1 178 ? -0.354 7.424 -15.133 1.00 95.06 178 ARG A C 1
ATOM 1369 O O . ARG A 1 178 ? 0.542 7.045 -15.873 1.00 95.06 178 ARG A O 1
ATOM 1376 N N . LEU A 1 179 ? -0.232 7.450 -13.803 1.00 92.56 179 LEU A N 1
ATOM 1377 C CA . LEU A 1 179 ? 0.937 6.901 -13.107 1.00 92.56 179 LEU A CA 1
ATOM 1378 C C . LEU A 1 179 ? 0.967 5.371 -13.151 1.00 92.56 179 LEU A C 1
ATOM 1380 O O . LEU A 1 179 ? 2.047 4.806 -13.292 1.00 92.56 179 LEU A O 1
ATOM 1384 N N . TRP A 1 180 ? -0.197 4.727 -13.054 1.00 94.62 180 TRP A N 1
ATOM 1385 C CA . TRP A 1 180 ? -0.360 3.282 -13.216 1.00 94.62 180 TRP A CA 1
ATOM 1386 C C . TRP A 1 180 ? 0.073 2.828 -14.614 1.00 94.62 180 TRP A C 1
ATOM 1388 O O . TRP A 1 180 ? 0.915 1.949 -14.732 1.00 94.62 180 TRP A O 1
ATOM 1398 N N . ASP A 1 181 ? -0.409 3.501 -15.662 1.00 94.81 181 ASP A N 1
ATOM 1399 C CA . ASP A 1 181 ? -0.104 3.173 -17.063 1.00 94.81 181 ASP A CA 1
ATOM 1400 C C . ASP A 1 181 ? 1.300 3.647 -17.515 1.00 94.81 181 ASP A C 1
ATOM 1402 O O . ASP A 1 181 ? 1.724 3.390 -18.645 1.00 94.81 181 ASP A O 1
ATOM 1406 N N . ALA A 1 182 ? 2.035 4.389 -16.675 1.00 90.38 182 ALA A N 1
ATOM 1407 C CA . ALA A 1 182 ? 3.327 4.954 -17.050 1.00 90.38 182 ALA A CA 1
ATOM 1408 C C . ALA A 1 182 ? 4.420 3.881 -17.123 1.00 9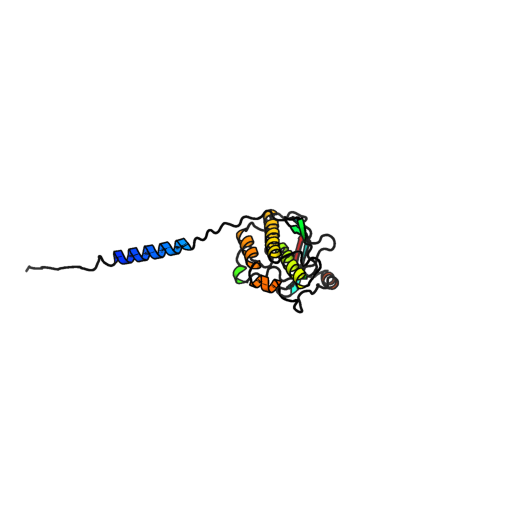0.38 182 ALA A C 1
ATOM 1410 O O . ALA A 1 182 ? 4.626 3.109 -16.182 1.00 90.38 182 ALA A O 1
ATOM 1411 N N . ALA A 1 183 ? 5.222 3.931 -18.189 1.00 84.50 183 ALA A N 1
ATOM 1412 C CA . ALA A 1 183 ? 6.392 3.073 -18.341 1.00 84.50 183 ALA A CA 1
ATOM 1413 C C . ALA A 1 183 ? 7.352 3.171 -17.130 1.00 84.50 183 ALA A C 1
ATOM 1415 O O . ALA A 1 183 ? 7.399 4.209 -16.446 1.00 84.50 183 ALA A O 1
ATOM 1416 N N . PRO A 1 184 ? 8.146 2.121 -16.855 1.00 81.44 184 PRO A N 1
ATOM 1417 C CA . PRO A 1 184 ? 9.251 2.199 -15.908 1.00 81.44 184 PRO A CA 1
ATOM 1418 C C . PRO A 1 184 ? 10.187 3.365 -16.239 1.00 81.44 184 PRO A C 1
ATOM 1420 O O . PRO A 1 184 ? 10.639 3.520 -17.372 1.00 81.44 184 PRO A O 1
ATOM 1423 N N . THR A 1 185 ? 10.493 4.192 -15.244 1.00 71.50 185 THR A N 1
ATOM 1424 C CA . THR A 1 185 ? 11.560 5.200 -15.318 1.00 71.50 185 THR A CA 1
ATOM 1425 C C . THR A 1 185 ? 12.731 4.734 -14.458 1.00 71.50 185 THR A C 1
ATOM 1427 O O . THR A 1 185 ? 12.537 3.911 -13.572 1.00 71.50 185 THR A O 1
ATOM 1430 N N . GLY A 1 186 ? 13.945 5.235 -14.712 1.00 61.44 186 GLY A N 1
ATOM 1431 C CA . GLY A 1 186 ? 15.215 4.630 -14.265 1.00 61.44 186 GLY A CA 1
ATOM 1432 C C . GLY A 1 186 ? 15.432 4.360 -12.765 1.00 61.44 186 GLY A C 1
ATOM 1433 O O . GLY A 1 186 ? 16.451 3.767 -12.425 1.00 61.44 186 GLY A O 1
ATOM 1434 N N . THR A 1 187 ? 14.520 4.762 -11.875 1.00 62.97 187 THR A N 1
ATOM 1435 C CA . THR A 1 187 ? 14.532 4.422 -10.439 1.00 62.97 187 THR A CA 1
ATOM 1436 C C . THR A 1 187 ? 13.390 3.503 -9.990 1.00 62.97 187 THR A C 1
ATOM 1438 O O . THR A 1 187 ? 13.469 2.952 -8.897 1.00 62.97 187 THR A O 1
ATOM 1441 N N . ASN A 1 188 ? 12.343 3.334 -10.800 1.00 68.19 188 ASN A N 1
ATOM 1442 C CA . ASN A 1 188 ? 11.240 2.407 -10.531 1.00 68.19 188 ASN A CA 1
ATOM 1443 C C . ASN A 1 188 ? 11.651 1.011 -11.024 1.00 68.19 188 ASN A C 1
ATOM 1445 O O . ASN A 1 188 ? 12.444 0.917 -11.963 1.00 68.19 188 ASN A O 1
ATOM 1449 N N . CYS A 1 189 ? 11.139 -0.062 -10.414 1.00 82.62 189 CYS A N 1
ATOM 1450 C CA . CYS A 1 189 ? 11.562 -1.444 -10.696 1.00 82.62 189 CYS A CA 1
ATOM 1451 C C . CYS A 1 189 ? 12.977 -1.788 -10.209 1.00 82.62 189 CYS A C 1
ATOM 1453 O O . CYS A 1 189 ? 13.552 -2.803 -10.602 1.00 82.62 189 CYS A O 1
ATOM 1455 N N . GLN A 1 190 ? 13.568 -0.942 -9.362 1.00 82.06 190 GLN A N 1
ATOM 1456 C CA . GLN A 1 190 ? 14.836 -1.237 -8.708 1.00 82.06 190 GLN A CA 1
ATOM 1457 C C . GLN A 1 190 ? 14.570 -1.947 -7.385 1.00 82.06 190 GLN A C 1
ATOM 1459 O O . GLN A 1 190 ? 14.029 -1.358 -6.452 1.00 82.06 190 GLN A O 1
ATOM 1464 N N . THR A 1 191 ? 15.024 -3.190 -7.263 1.00 80.19 191 THR A N 1
ATOM 1465 C CA . THR A 1 191 ? 14.985 -3.901 -5.985 1.00 80.19 191 THR A CA 1
ATOM 1466 C C . THR A 1 191 ? 16.083 -3.367 -5.055 1.00 80.19 191 THR A C 1
ATOM 1468 O O . THR A 1 191 ? 17.261 -3.384 -5.432 1.00 80.19 191 THR A O 1
ATOM 1471 N N . PRO A 1 192 ? 15.758 -2.924 -3.826 1.00 82.19 192 PRO A N 1
ATOM 1472 C CA . PRO A 1 192 ? 16.763 -2.522 -2.851 1.00 82.19 192 PRO A CA 1
ATOM 1473 C C . PRO A 1 192 ? 17.762 -3.652 -2.571 1.00 82.19 192 PRO A C 1
ATOM 1475 O O . PRO A 1 192 ? 17.383 -4.810 -2.382 1.00 82.19 192 PRO A O 1
ATOM 1478 N N . ALA A 1 193 ? 19.054 -3.323 -2.477 1.00 75.19 193 ALA A N 1
ATOM 1479 C CA . ALA A 1 193 ? 20.097 -4.293 -2.145 1.00 75.19 193 ALA A CA 1
ATOM 1480 C C . ALA A 1 193 ? 19.996 -4.739 -0.670 1.00 75.19 193 ALA A C 1
ATOM 1482 O O . ALA A 1 193 ? 20.647 -4.187 0.222 1.00 75.19 193 ALA A O 1
ATOM 1483 N N . VAL A 1 194 ? 19.190 -5.775 -0.413 1.00 65.81 194 VAL A N 1
ATOM 1484 C CA . VAL A 1 194 ? 18.846 -6.282 0.931 1.00 65.81 194 VAL A CA 1
ATOM 1485 C C . VAL A 1 194 ? 20.084 -6.622 1.776 1.00 65.81 194 VAL A C 1
ATOM 1487 O O . VAL A 1 194 ? 20.105 -6.362 2.978 1.00 65.81 194 VAL A O 1
ATOM 1490 N N . ALA A 1 195 ? 21.146 -7.163 1.168 1.00 58.91 195 ALA A N 1
ATOM 1491 C CA . ALA A 1 195 ? 22.371 -7.545 1.879 1.00 58.91 195 ALA A CA 1
ATOM 1492 C C . ALA A 1 195 ? 23.185 -6.340 2.392 1.00 58.91 195 ALA A C 1
ATOM 1494 O O . ALA A 1 195 ? 23.750 -6.406 3.483 1.00 58.91 195 ALA A O 1
ATOM 1495 N N . GLY A 1 196 ? 23.229 -5.240 1.633 1.00 56.75 196 GLY A N 1
ATOM 1496 C CA . GLY A 1 196 ? 23.903 -4.004 2.047 1.00 56.75 196 GLY A CA 1
ATOM 1497 C C . GLY A 1 196 ? 23.112 -3.253 3.117 1.00 56.75 196 GLY A C 1
ATOM 1498 O O . GLY A 1 196 ? 23.681 -2.790 4.102 1.00 56.75 196 GLY A O 1
ATOM 1499 N N . LEU A 1 197 ? 21.785 -3.227 2.973 1.00 57.47 197 LEU A N 1
ATOM 1500 C CA . LEU A 1 197 ? 20.871 -2.567 3.906 1.00 57.47 197 LEU A CA 1
ATOM 1501 C C . LEU A 1 197 ? 20.802 -3.273 5.271 1.00 57.47 197 LEU A C 1
ATOM 1503 O O . LEU A 1 197 ? 20.853 -2.607 6.301 1.00 57.47 197 LEU A O 1
ATOM 1507 N N . ARG A 1 198 ? 20.815 -4.616 5.298 1.00 54.50 198 ARG A N 1
ATOM 1508 C CA . ARG A 1 198 ? 20.899 -5.400 6.547 1.00 54.50 198 ARG A CA 1
ATOM 1509 C C . ARG A 1 198 ? 22.268 -5.304 7.231 1.00 54.50 198 ARG A C 1
ATOM 1511 O O . ARG A 1 198 ? 22.323 -5.314 8.455 1.00 54.50 198 ARG A O 1
ATOM 1518 N N . LYS A 1 199 ? 23.369 -5.182 6.474 1.00 47.88 199 LYS A N 1
ATOM 1519 C CA . LYS A 1 199 ? 24.723 -4.962 7.031 1.00 47.88 199 LYS A CA 1
ATOM 1520 C C . LYS A 1 199 ? 24.933 -3.560 7.606 1.00 47.88 199 LYS A C 1
ATOM 1522 O O . LYS A 1 199 ? 25.774 -3.412 8.481 1.00 47.88 199 LYS A O 1
ATOM 1527 N N . ALA A 1 200 ? 24.186 -2.559 7.142 1.00 48.81 200 ALA A N 1
ATOM 1528 C CA . ALA A 1 200 ? 24.147 -1.230 7.759 1.00 48.81 200 ALA A CA 1
ATOM 1529 C C . ALA A 1 200 ? 23.259 -1.186 9.024 1.00 48.81 200 ALA A C 1
ATOM 1531 O O . ALA A 1 200 ? 23.353 -0.256 9.821 1.00 48.81 200 ALA A O 1
ATOM 1532 N N . ALA A 1 201 ? 22.418 -2.207 9.224 1.00 47.84 201 ALA A N 1
ATOM 1533 C CA . ALA A 1 201 ? 21.481 -2.335 10.335 1.00 47.84 201 ALA A CA 1
ATOM 1534 C C . ALA A 1 201 ? 21.975 -3.132 11.574 1.00 47.84 201 ALA A C 1
ATOM 1536 O O . ALA A 1 201 ? 21.141 -3.767 12.221 1.00 47.84 201 ALA A O 1
ATOM 1537 N N . PRO A 1 202 ? 23.266 -3.113 11.973 1.00 44.28 202 PRO A N 1
ATOM 1538 C CA . PRO A 1 202 ? 23.605 -3.393 13.365 1.00 44.28 202 PRO A CA 1
ATOM 1539 C C . PRO A 1 202 ? 23.388 -2.184 14.281 1.00 44.28 202 PRO A C 1
ATOM 1541 O O . PRO A 1 202 ? 23.118 -2.397 15.453 1.00 44.28 202 PRO A O 1
ATOM 1544 N N . GLU A 1 203 ? 23.453 -0.938 13.784 1.00 45.44 203 GLU A N 1
ATOM 1545 C CA . GLU A 1 203 ? 23.333 0.277 14.626 1.00 45.44 203 GLU A CA 1
ATOM 1546 C C . GLU A 1 203 ? 22.703 1.501 13.909 1.00 45.44 203 GLU A C 1
ATOM 1548 O O . GLU A 1 203 ? 22.714 2.611 14.435 1.00 45.44 203 GLU A O 1
ATOM 1553 N N . GLY A 1 204 ? 22.130 1.334 12.709 1.00 49.59 204 GLY A N 1
ATOM 1554 C CA . GLY A 1 204 ? 21.353 2.382 12.021 1.00 49.59 204 GLY A CA 1
ATOM 1555 C C . GLY A 1 204 ? 19.851 2.308 12.344 1.00 49.59 204 GLY A C 1
ATOM 1556 O O . GLY A 1 204 ? 19.348 1.211 12.609 1.00 49.59 204 GLY A O 1
ATOM 1557 N N . PRO A 1 205 ? 19.091 3.425 12.317 1.00 46.78 205 PRO A N 1
ATOM 1558 C CA . PRO A 1 205 ? 17.714 3.419 12.784 1.00 46.78 205 PRO A CA 1
ATOM 1559 C C . PRO A 1 205 ? 16.820 2.671 11.790 1.00 46.78 205 PRO A C 1
ATOM 1561 O O . PRO A 1 205 ? 16.446 3.182 10.734 1.00 46.78 205 PRO A O 1
ATOM 1564 N N . THR A 1 206 ? 16.421 1.455 12.163 1.00 55.81 206 THR A N 1
ATOM 1565 C CA . THR A 1 206 ? 15.119 0.938 11.734 1.00 55.81 206 THR A CA 1
ATOM 1566 C C . THR A 1 206 ? 14.091 1.972 12.172 1.00 55.81 206 THR A C 1
ATOM 1568 O O . THR A 1 206 ? 13.919 2.192 13.369 1.00 55.81 206 THR A O 1
ATOM 1571 N N . VAL A 1 207 ? 13.463 2.658 11.217 1.00 59.34 207 VAL A N 1
ATOM 1572 C CA . VAL A 1 207 ? 12.563 3.768 11.554 1.00 59.34 207 VAL A CA 1
ATOM 1573 C C . VAL A 1 207 ? 11.250 3.222 12.100 1.00 59.34 207 VAL A C 1
ATOM 1575 O O . VAL A 1 207 ? 10.735 3.734 13.089 1.00 59.34 207 VAL A O 1
ATOM 1578 N N . VAL A 1 208 ? 10.734 2.144 11.499 1.00 68.88 208 VAL A N 1
ATOM 1579 C CA . VAL A 1 208 ? 9.491 1.501 11.926 1.00 68.88 208 VAL A CA 1
ATOM 1580 C C . VAL A 1 208 ? 9.570 -0.012 11.717 1.00 68.88 208 VAL A C 1
ATOM 1582 O O . VAL A 1 208 ? 9.804 -0.490 10.607 1.00 68.88 208 VAL A O 1
ATOM 1585 N N . GLN A 1 209 ? 9.312 -0.757 12.795 1.00 70.00 209 GLN A N 1
ATOM 1586 C CA . GLN A 1 209 ? 8.984 -2.179 12.757 1.00 70.00 209 GLN A CA 1
ATOM 1587 C C . GLN A 1 209 ? 7.623 -2.387 13.426 1.00 70.00 209 GLN A C 1
ATOM 1589 O O . GLN A 1 209 ? 7.472 -2.164 14.631 1.00 70.00 209 GLN A O 1
ATOM 1594 N N . ILE A 1 210 ? 6.630 -2.826 12.652 1.00 71.44 210 ILE A N 1
ATOM 1595 C CA . ILE A 1 210 ? 5.298 -3.178 13.163 1.00 71.44 210 ILE A CA 1
ATOM 1596 C C . ILE A 1 210 ? 5.109 -4.681 12.988 1.00 71.44 210 ILE A C 1
ATOM 1598 O O . ILE A 1 210 ? 5.299 -5.206 11.895 1.00 71.44 210 ILE A O 1
ATOM 1602 N N . ASP A 1 211 ? 4.761 -5.358 14.080 1.00 75.38 211 ASP A N 1
ATOM 1603 C CA . ASP A 1 211 ? 4.438 -6.785 14.117 1.00 75.38 211 ASP A CA 1
ATOM 1604 C C . ASP A 1 211 ? 2.920 -6.933 14.252 1.00 75.38 211 ASP A C 1
ATOM 1606 O O 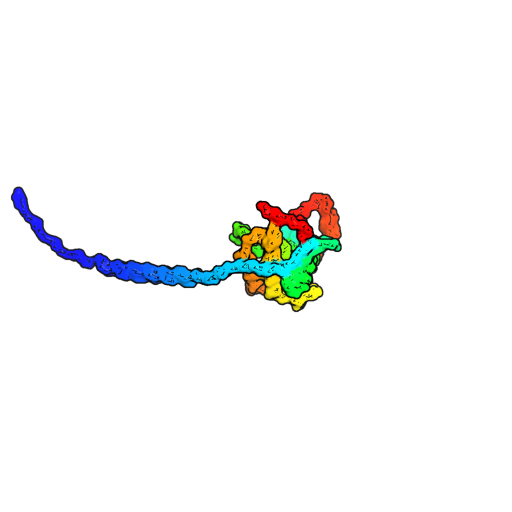. ASP A 1 211 ? 2.354 -6.580 15.291 1.00 75.38 211 ASP A O 1
ATOM 1610 N N . PHE A 1 212 ? 2.275 -7.424 13.192 1.00 77.06 212 PHE A N 1
ATOM 1611 C CA . PHE A 1 212 ? 0.823 -7.611 13.128 1.00 77.06 212 PHE A CA 1
ATOM 1612 C C . PHE A 1 212 ? 0.356 -8.870 13.873 1.00 77.06 212 PHE A C 1
ATOM 1614 O O . PHE A 1 212 ? -0.841 -9.058 14.063 1.00 77.06 212 PHE A O 1
ATOM 1621 N N . SER A 1 213 ? 1.273 -9.709 14.366 1.00 70.88 213 SER A N 1
ATOM 1622 C CA . SER A 1 213 ? 0.942 -10.893 15.170 1.00 70.88 213 SER A CA 1
ATOM 1623 C C . SER A 1 213 ? 0.597 -10.554 16.625 1.00 70.88 213 SER A C 1
ATOM 1625 O O . SER A 1 213 ? 0.176 -11.429 17.384 1.00 70.88 213 SER A O 1
ATOM 1627 N N . ARG A 1 214 ? 0.789 -9.298 17.055 1.00 61.12 214 ARG A N 1
ATOM 1628 C CA . ARG A 1 214 ? 0.526 -8.851 18.430 1.00 61.12 214 ARG A CA 1
ATOM 1629 C C . ARG A 1 214 ? -0.507 -7.720 18.442 1.00 61.12 214 ARG A C 1
ATOM 1631 O O . ARG A 1 214 ? -0.230 -6.659 17.885 1.00 61.12 214 ARG A O 1
ATOM 1638 N N . PRO A 1 215 ? -1.656 -7.875 19.126 1.00 49.59 215 PRO A N 1
ATOM 1639 C CA . PRO A 1 215 ? -2.645 -6.809 19.215 1.00 49.59 215 PRO A CA 1
ATOM 1640 C C . PRO A 1 215 ? -2.075 -5.636 20.020 1.00 49.59 215 PRO A C 1
ATOM 1642 O O . PRO A 1 215 ? -1.873 -5.739 21.232 1.00 49.59 215 PRO A O 1
ATOM 1645 N N . ARG A 1 216 ? -1.819 -4.500 19.362 1.00 57.56 216 ARG A N 1
ATOM 1646 C CA . ARG A 1 216 ? -1.551 -3.235 20.054 1.00 57.56 216 ARG A CA 1
ATOM 1647 C C . ARG A 1 216 ? -2.857 -2.468 20.180 1.00 57.56 216 ARG A C 1
ATOM 1649 O O . ARG A 1 216 ? -3.396 -1.993 19.190 1.00 57.56 216 ARG A O 1
ATOM 1656 N N . ARG A 1 217 ? -3.356 -2.329 21.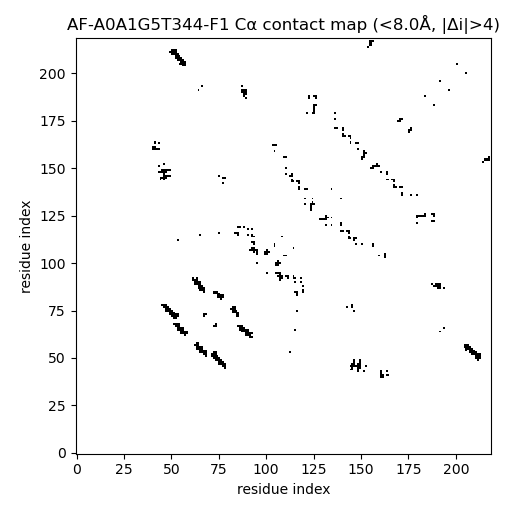409 1.00 46.88 217 ARG A N 1
ATOM 1657 C CA . ARG A 1 217 ? -4.399 -1.345 21.707 1.00 46.88 217 ARG A CA 1
ATOM 1658 C C . ARG A 1 217 ? -3.738 0.028 21.728 1.00 46.88 217 ARG A C 1
ATOM 1660 O O . ARG A 1 217 ? -2.941 0.294 22.626 1.00 46.88 217 ARG A O 1
ATOM 1667 N N . PHE A 1 218 ? -4.048 0.874 20.753 1.00 49.41 218 PHE A N 1
ATOM 1668 C CA . PHE A 1 218 ? -3.784 2.302 20.886 1.00 49.41 218 PHE A CA 1
ATOM 1669 C C . PHE A 1 218 ? -4.686 2.831 22.012 1.00 49.41 218 PHE A C 1
ATOM 1671 O O . PHE A 1 218 ? -5.894 2.588 22.006 1.00 49.41 218 PHE A O 1
ATOM 1678 N N . ARG A 1 219 ? -4.067 3.421 23.038 1.00 38.59 219 ARG A N 1
ATOM 1679 C CA . ARG A 1 219 ? -4.748 4.080 24.158 1.00 38.59 219 ARG A CA 1
ATOM 1680 C C . ARG A 1 219 ? -4.912 5.555 23.847 1.00 38.59 219 ARG A C 1
ATOM 1682 O O . ARG A 1 219 ? -3.945 6.117 23.287 1.00 38.59 219 ARG A O 1
#